Protein AF-A0A9J5W5S4-F1 (afdb_monomer)

Nearest PDB structures (foldseek):
  8xls-assembly1_A  TM=7.545E-01  e=4.369E-23  Thalassiosira pseudonana CCMP1335
  6l4u-assembly1_A  TM=7.446E-01  e=2.909E-23  Chaetoceros neogracilis
  6sl5-assembly1_A  TM=7.201E-01  e=1.165E-23  Dunaliella salina
  7s3d-assembly1_A  TM=7.437E-01  e=1.534E-21  Synechococcus sp. PCC 7335
  8wmw-assembly1_B  TM=6.614E-01  e=1.042E-12  Rhodomonas salina

InterPro domains:
  IPR001280 Photosystem I PsaA/PsaB [PF00223] (44-117)
  IPR001280 Photosystem I PsaA/PsaB [PF00223] (119-312)
  IPR036408 Photosystem I PsaA/PsaB superfamily [G3DSA:1.20.1130.10] (54-118)
  IPR036408 Photosystem I PsaA/PsaB superfamily [G3DSA:1.20.1130.10] (119-237)
  IPR036408 Photosystem I PsaA/PsaB superfamily [G3DSA:1.20.1130.10] (238-313)
  IPR036408 Photosystem I PsaA/PsaB superfamily [SSF81558] (7-312)

Sequence (313 aa):
MALICHYLWRASGITTELQLYCTAIGALVFAAGAKIGLASRYRIYVDSPFGRATRTWVSLLGGASNLLGQLYPSFAKGATLFFTLNWSKYADFLTFRGGLDLVTGSLWLTDMAHHHLPTRGHKGLYEILTTSWHAQLYLNLAMLGYLTIVVAHHMYYMPPYPYRATDYGTQLSLFKHHMWIGGFLIVGVATHAAIFMVRDYDPTTQYNDLLDRVLRHRDAIISHLNWAYIFLGFHCFDTAIQLQPIFAQWIQNTHALSPGATAPSVTTNTSLTCGGGGDLVAVGGKVALLPIPLGTDDFLVYHIHAFTIHVTY

Foldseek 3Di:
DVVLCVLVCVVVVNDDVVVVVVVVVVVVVVVCPVVVDPPPCCCVPPNPPVADPLLPPCVVVVPPQVVVCVQQVLSVVPCPCVVVVVCVSRCSQQDDPDAADPPPNHRDNSVVVNVVPDDQQCQCVSVLCRVDPLSVLLVVLLVQLVVLQVVLVCCLQPVPTPPVLQVPVSNVVSSVVSNVSSVVSNLSNVVSVVVCVVPVDDCVRCDPYNVVVCVVCVVVVVVVLVVVLVVLVVVLPDDDDWDFPVVLLVQLVCQQPCDCPVPVPDDGGPGQQSDDPRDFDDDPNGTSDHHDDTTRVNVSVVSVVVSVVSVSD

Radius of gyration: 26.64 Å; Cα contacts (8 Å, |Δi|>4): 264; chains: 1; bounding box: 69×57×51 Å

Mean predicted aligned error: 13.59 Å

Secondary structure (DSSP, 8-state):
-HHHHHHHHHHTT--SHHHHHHHHHHHHHHHHHHHHTSSHHHHHHT---TTTTTS-HHHHHGGGHHHHHHH-TTGGGTTHHHHTT-GGGGTTTS----SB-TTTSSBPHHHHHHHTS--GGGTTHHHHHHH-HHHHHHHHHHHHHHHHHHHHHHHHHS--STT-TT-HHHHHHHHHHHHHHHHHHHHHHHHHHHHHHHHT--TTTS-SSHHHHHHHTHHHHHHHHHHHHHHHHHHHS--SS----HHHHHHHHHHHS-BTTTBTT-SS-S-GGG-SSPPPEEETTEEEE------HHHHHHHHHHHHHHHHH-

Structure (mmCIF, N/CA/C/O backbone):
data_AF-A0A9J5W5S4-F1
#
_entry.id   AF-A0A9J5W5S4-F1
#
loop_
_atom_site.group_PDB
_atom_site.id
_atom_site.type_symbol
_atom_site.label_atom_id
_atom_site.label_alt_id
_atom_site.label_comp_id
_atom_site.label_asym_id
_atom_site.label_entity_id
_atom_site.label_seq_id
_atom_site.pdbx_PDB_ins_code
_atom_site.Cartn_x
_atom_site.Cartn_y
_atom_site.Cartn_z
_atom_site.occupancy
_atom_site.B_iso_or_equiv
_atom_site.auth_seq_id
_atom_site.auth_comp_id
_atom_site.auth_asym_id
_atom_site.auth_atom_id
_atom_site.pdbx_PDB_model_num
ATOM 1 N N . MET A 1 1 ? -14.979 16.352 7.080 1.00 50.31 1 MET A N 1
ATOM 2 C CA . MET A 1 1 ? -13.584 16.707 7.429 1.00 50.31 1 MET A CA 1
ATOM 3 C C . MET A 1 1 ? -13.408 16.977 8.928 1.00 50.31 1 MET A C 1
ATOM 5 O O . MET A 1 1 ? -12.589 16.308 9.536 1.00 50.31 1 MET A O 1
ATOM 9 N N . ALA A 1 2 ? -14.191 17.876 9.549 1.00 54.31 2 ALA A N 1
ATOM 10 C CA . ALA A 1 2 ? -14.023 18.266 10.963 1.00 54.31 2 ALA A CA 1
ATOM 11 C C . ALA A 1 2 ? -14.117 17.109 11.990 1.00 54.31 2 ALA A C 1
ATOM 13 O O . ALA A 1 2 ? -13.332 17.063 12.931 1.00 54.31 2 ALA A O 1
ATOM 14 N N . LEU A 1 3 ? -15.012 16.135 11.776 1.00 60.25 3 LEU A N 1
ATOM 15 C CA . LEU A 1 3 ? -15.164 14.959 12.652 1.00 60.25 3 LEU A CA 1
ATOM 16 C C . LEU A 1 3 ? -13.942 14.020 12.651 1.00 60.25 3 LEU A C 1
ATOM 18 O O . LEU A 1 3 ? -13.590 13.470 13.688 1.00 60.25 3 LEU A O 1
ATOM 22 N N . ILE A 1 4 ? -13.240 13.890 11.519 1.00 66.88 4 ILE A N 1
ATOM 23 C CA . ILE A 1 4 ? -12.074 12.997 11.390 1.00 66.88 4 ILE A CA 1
ATOM 24 C C . ILE A 1 4 ? -10.904 13.515 12.240 1.00 66.88 4 ILE A C 1
ATOM 26 O O . ILE A 1 4 ? -10.242 12.745 12.939 1.00 66.88 4 ILE A O 1
ATOM 30 N N . CYS A 1 5 ? -10.675 14.831 12.209 1.00 79.69 5 CYS A N 1
ATOM 31 C CA . CYS A 1 5 ? -9.598 15.476 12.957 1.00 79.69 5 CYS A CA 1
ATOM 32 C C . CYS A 1 5 ? -9.876 15.539 14.465 1.00 79.69 5 CYS A C 1
ATOM 34 O O . CYS A 1 5 ? -8.933 15.558 15.252 1.00 79.69 5 CYS A O 1
ATOM 36 N N . HIS A 1 6 ? -11.145 15.504 14.881 1.00 85.12 6 HIS A N 1
ATOM 37 C CA . HIS A 1 6 ? -11.522 15.569 16.293 1.00 85.12 6 HIS A CA 1
ATOM 38 C C . HIS A 1 6 ? -10.876 14.451 17.132 1.00 85.12 6 HIS A C 1
ATOM 40 O O . HIS A 1 6 ? -10.298 14.720 18.185 1.00 85.12 6 HIS A O 1
ATOM 46 N N . TYR A 1 7 ? -10.900 13.204 16.647 1.00 86.31 7 TYR A N 1
ATOM 47 C CA . TYR A 1 7 ? -10.292 12.068 17.356 1.00 86.31 7 TYR A CA 1
ATOM 48 C C . TYR A 1 7 ? -8.767 12.168 17.458 1.00 86.31 7 TYR A C 1
ATOM 50 O O . TYR A 1 7 ? -8.187 11.754 18.461 1.00 86.31 7 TYR A O 1
ATOM 58 N N . LEU A 1 8 ? -8.126 12.729 16.429 1.00 88.06 8 LEU A N 1
ATOM 59 C CA . LEU A 1 8 ? -6.689 12.984 16.420 1.00 88.06 8 LEU A CA 1
ATOM 60 C C . LEU A 1 8 ? -6.326 14.032 17.477 1.00 88.06 8 LEU A C 1
ATOM 62 O O . LEU A 1 8 ? -5.478 13.772 18.321 1.00 88.06 8 LEU A O 1
ATOM 66 N N . TRP A 1 9 ? -7.013 15.175 17.484 1.00 89.44 9 TRP A N 1
ATOM 67 C CA . TRP A 1 9 ? -6.762 16.249 18.448 1.00 89.44 9 TRP A CA 1
ATOM 68 C C . TRP A 1 9 ? -6.985 15.804 19.889 1.00 89.44 9 TRP A C 1
ATOM 70 O O . TRP A 1 9 ? -6.176 16.114 20.763 1.00 89.44 9 TRP A O 1
ATOM 80 N N . ARG A 1 10 ? -8.032 15.007 20.127 1.00 88.00 10 ARG A N 1
ATOM 81 C CA . ARG A 1 10 ? -8.288 14.425 21.444 1.00 88.00 10 ARG A CA 1
ATOM 82 C C . ARG A 1 10 ? -7.158 13.497 21.892 1.00 88.00 10 ARG A C 1
ATOM 84 O O . ARG A 1 10 ? -6.748 13.571 23.045 1.00 88.00 10 ARG A O 1
ATOM 91 N N . ALA A 1 11 ? -6.640 12.650 21.000 1.00 88.31 11 ALA A N 1
ATOM 92 C CA . ALA A 1 11 ? -5.489 11.797 21.304 1.00 88.31 11 ALA A CA 1
ATOM 93 C C . ALA A 1 11 ? -4.205 12.607 21.554 1.00 88.31 11 ALA A C 1
ATOM 95 O O . ALA A 1 11 ? -3.368 12.199 22.350 1.00 88.31 11 ALA A O 1
ATOM 96 N N . SER A 1 12 ? -4.075 13.776 20.922 1.00 89.56 12 SER A N 1
ATOM 97 C CA . SER A 1 12 ? -2.988 14.732 21.162 1.00 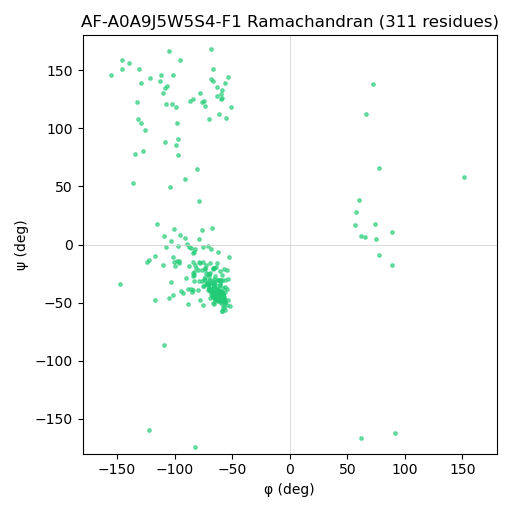89.56 12 SER A CA 1
ATOM 98 C C . SER A 1 12 ? -3.173 15.590 22.424 1.00 89.56 12 SER A C 1
ATOM 100 O O . SER A 1 12 ? -2.368 16.485 22.661 1.00 89.56 12 SER A O 1
ATOM 102 N N . GLY A 1 13 ? -4.216 15.352 23.230 1.00 90.50 13 GLY A N 1
ATOM 103 C CA . GLY A 1 13 ? -4.453 16.077 24.483 1.00 90.50 13 GLY A CA 1
ATOM 104 C C . GLY A 1 13 ? -4.958 17.512 24.307 1.00 90.50 13 GLY A C 1
ATOM 105 O O . GLY A 1 13 ? -4.881 18.301 25.246 1.00 90.50 13 GLY A O 1
ATOM 106 N N . ILE A 1 14 ? -5.472 17.866 23.125 1.00 90.62 14 ILE A N 1
ATOM 107 C CA . ILE A 1 14 ? -6.040 19.192 22.871 1.00 90.62 14 ILE A CA 1
ATOM 108 C C . ILE A 1 14 ? -7.423 19.277 23.521 1.00 90.62 14 ILE A C 1
ATOM 110 O O . ILE A 1 14 ? -8.316 18.484 23.216 1.00 90.62 14 ILE A O 1
ATOM 114 N N . THR A 1 15 ? -7.598 20.251 24.410 1.00 91.81 15 THR A N 1
ATOM 115 C CA . THR A 1 15 ? -8.808 20.429 25.229 1.00 91.81 15 THR A CA 1
ATOM 116 C C . THR A 1 15 ? -9.477 21.786 25.044 1.00 91.81 15 THR A C 1
ATOM 118 O O . THR A 1 15 ? -10.621 21.948 25.460 1.00 91.81 15 THR A O 1
ATOM 121 N N . THR A 1 16 ? -8.804 22.757 24.417 1.00 92.75 16 THR A N 1
ATOM 122 C CA . THR A 1 16 ? -9.337 24.114 24.223 1.00 92.75 16 THR A CA 1
ATOM 123 C C . THR A 1 16 ? -9.198 24.588 22.779 1.00 92.75 16 THR A C 1
ATOM 125 O O . THR A 1 16 ? -8.267 24.212 22.066 1.00 92.75 16 THR A O 1
ATOM 128 N N . GLU A 1 17 ? -10.104 25.465 22.345 1.00 92.38 17 GLU A N 1
ATOM 129 C CA . GLU A 1 17 ? -10.047 26.076 21.009 1.00 92.38 17 GLU A CA 1
ATOM 130 C C . GLU A 1 17 ? -8.798 26.945 20.818 1.00 92.38 17 GLU A C 1
ATOM 132 O O . GLU A 1 17 ? -8.243 27.004 19.722 1.00 92.38 17 GLU A O 1
ATOM 137 N N . LEU A 1 18 ? -8.297 27.557 21.898 1.00 93.38 18 LEU A N 1
ATOM 138 C CA . LEU A 1 18 ? -7.067 28.346 21.869 1.00 93.38 18 LEU A CA 1
ATOM 139 C C . LEU A 1 18 ? -5.869 27.507 21.405 1.00 93.38 18 LEU A C 1
ATOM 141 O O . LEU A 1 18 ? -5.066 27.974 20.602 1.00 93.38 18 LEU A O 1
ATOM 145 N N . GLN A 1 19 ? -5.761 26.256 21.859 1.00 92.38 19 GLN A N 1
ATOM 146 C CA . GLN A 1 19 ? -4.699 25.349 21.418 1.00 92.38 19 GLN A CA 1
ATOM 147 C C . GLN A 1 19 ? -4.801 25.057 19.916 1.00 92.38 19 GLN A C 1
ATOM 149 O O . GLN A 1 19 ? -3.785 25.116 19.227 1.00 92.38 19 GLN A O 1
ATOM 154 N N . LEU A 1 20 ? -6.013 24.826 19.390 1.00 91.38 20 LEU A N 1
ATOM 155 C CA . LEU A 1 20 ? -6.231 24.642 17.949 1.00 91.38 20 LEU A CA 1
ATOM 156 C C . LEU A 1 20 ? -5.822 25.884 17.155 1.00 91.38 20 LEU A C 1
ATOM 158 O O . LEU A 1 20 ? -5.160 25.762 16.124 1.00 91.38 20 LEU A O 1
ATOM 162 N N . TYR A 1 21 ? -6.171 27.071 17.650 1.00 92.75 21 TYR A N 1
ATOM 163 C CA . TYR A 1 21 ? -5.800 28.334 17.021 1.00 92.75 21 TYR A CA 1
ATOM 164 C C . TYR A 1 21 ? -4.278 28.533 16.996 1.00 92.75 21 TYR A C 1
ATOM 166 O O . TYR A 1 21 ? -3.708 28.840 15.947 1.00 92.75 21 TYR A O 1
ATOM 174 N N . CYS A 1 22 ? -3.595 28.262 18.112 1.00 93.12 22 CYS A N 1
ATOM 175 C CA . CYS A 1 22 ? -2.135 28.305 18.193 1.00 93.12 22 CYS A CA 1
ATOM 176 C C . CYS A 1 22 ? -1.472 27.301 17.239 1.00 93.12 22 CYS A C 1
ATOM 178 O O . CYS A 1 22 ? -0.525 27.660 16.539 1.00 93.12 22 CYS A O 1
ATOM 180 N N . THR A 1 23 ? -1.974 26.062 17.156 1.00 92.56 23 THR A N 1
ATOM 181 C CA . THR A 1 23 ? -1.472 25.061 16.201 1.00 92.56 23 THR A CA 1
ATOM 182 C C . THR A 1 23 ? -1.691 25.506 14.755 1.00 92.56 23 THR A C 1
ATOM 184 O O . THR A 1 23 ? -0.788 25.355 13.934 1.00 92.56 23 THR A O 1
ATOM 187 N N . ALA A 1 24 ? -2.847 26.092 14.437 1.00 93.00 24 ALA A N 1
ATOM 188 C CA . ALA A 1 24 ? -3.153 26.580 13.095 1.00 93.00 24 ALA A CA 1
ATOM 189 C C . ALA A 1 24 ? -2.239 27.743 12.681 1.00 93.00 24 ALA A C 1
ATOM 191 O O . ALA A 1 24 ? -1.692 27.720 11.579 1.00 93.00 24 ALA A O 1
ATOM 192 N N . ILE A 1 25 ? -2.009 28.720 13.565 1.00 93.31 25 ILE A N 1
ATOM 193 C CA . ILE A 1 25 ? -1.057 29.811 13.309 1.00 93.31 25 ILE A CA 1
ATOM 194 C C . ILE A 1 25 ? 0.362 29.263 13.176 1.00 93.31 25 ILE A C 1
ATOM 196 O O . ILE A 1 25 ? 1.062 29.635 12.239 1.00 93.31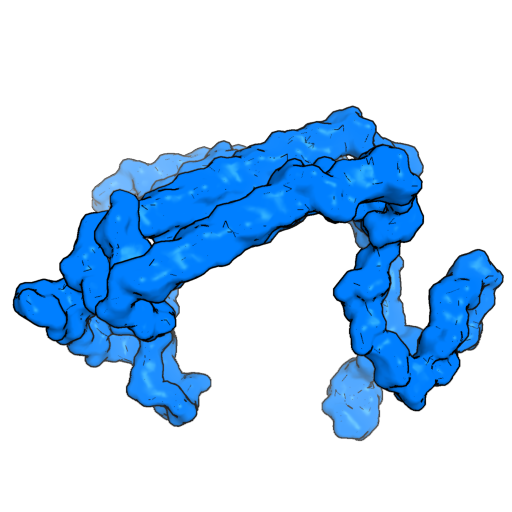 25 ILE A O 1
ATOM 200 N N . GLY A 1 26 ? 0.786 28.354 14.058 1.00 91.25 26 GLY A N 1
ATOM 201 C CA . GLY A 1 26 ? 2.101 27.719 13.967 1.00 91.25 26 GLY A CA 1
ATOM 202 C C . GLY A 1 26 ? 2.303 26.995 12.633 1.00 91.25 26 GLY A C 1
ATOM 203 O O . GLY A 1 26 ? 3.323 27.185 11.973 1.00 91.25 26 GLY A O 1
ATOM 204 N N . ALA A 1 27 ? 1.299 26.236 12.183 1.00 90.12 27 ALA A N 1
ATOM 205 C CA . ALA A 1 27 ? 1.307 25.578 10.879 1.00 90.12 27 ALA A CA 1
ATOM 206 C C . ALA A 1 27 ? 1.324 26.586 9.720 1.00 90.12 27 ALA A C 1
ATOM 208 O O . ALA A 1 27 ? 2.037 26.369 8.741 1.00 90.12 27 ALA A O 1
ATOM 209 N N . LEU A 1 28 ? 0.596 27.703 9.830 1.00 89.94 28 LEU A N 1
ATOM 210 C CA . LEU A 1 28 ? 0.602 28.770 8.830 1.00 89.94 28 LEU A CA 1
ATOM 211 C C . LEU A 1 28 ? 1.964 29.466 8.754 1.00 89.94 28 LEU A C 1
ATOM 213 O O . LEU A 1 28 ? 2.456 29.692 7.655 1.00 89.94 28 LEU A O 1
ATOM 217 N N . VAL A 1 29 ? 2.599 29.760 9.891 1.00 89.31 29 VAL A N 1
ATOM 218 C CA . VAL A 1 29 ? 3.945 30.348 9.955 1.00 89.31 29 VAL A CA 1
ATOM 219 C C . VAL A 1 29 ? 4.982 29.375 9.401 1.00 89.31 29 VAL A C 1
ATOM 221 O O . VAL A 1 29 ? 5.836 29.786 8.622 1.00 89.31 29 VAL A O 1
ATOM 224 N N . PHE A 1 30 ? 4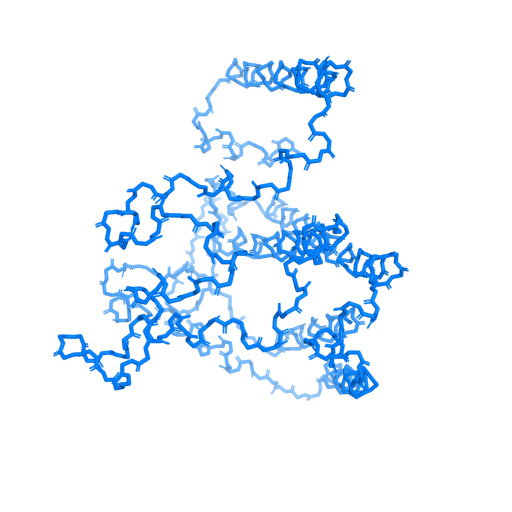.887 28.083 9.723 1.00 87.38 30 PHE A N 1
ATOM 225 C CA . PHE A 1 30 ? 5.761 27.059 9.149 1.00 87.38 30 PHE A CA 1
ATOM 226 C C . PHE A 1 30 ? 5.571 26.937 7.631 1.00 87.38 30 PHE A C 1
ATOM 228 O O . PHE A 1 30 ? 6.543 26.959 6.876 1.00 87.38 30 PHE A O 1
ATOM 235 N N . ALA A 1 31 ? 4.321 26.880 7.163 1.00 84.31 31 ALA A N 1
ATOM 236 C CA . ALA A 1 31 ? 3.995 26.839 5.741 1.00 84.31 31 ALA A CA 1
ATOM 237 C C . ALA A 1 31 ? 4.448 28.114 5.017 1.00 84.31 31 ALA A C 1
ATOM 239 O O . ALA A 1 31 ? 4.968 28.035 3.906 1.00 84.31 31 ALA A O 1
ATOM 240 N N . ALA A 1 32 ? 4.297 29.279 5.647 1.00 79.88 32 ALA A N 1
ATOM 241 C CA . ALA A 1 32 ? 4.805 30.548 5.154 1.00 79.88 32 ALA A CA 1
ATOM 242 C C . ALA A 1 32 ? 6.336 30.540 5.116 1.00 79.88 32 ALA A C 1
ATOM 244 O O . ALA A 1 32 ? 6.892 30.900 4.095 1.00 79.88 32 ALA A O 1
ATOM 245 N N . GLY A 1 33 ? 7.040 30.038 6.131 1.00 74.69 33 GLY A N 1
ATOM 246 C CA . GLY A 1 33 ? 8.498 29.870 6.094 1.00 74.69 33 GLY A CA 1
ATOM 247 C C . GLY A 1 33 ? 8.962 28.937 4.967 1.00 74.69 33 GLY A C 1
ATOM 248 O O . GLY A 1 33 ? 9.928 29.238 4.260 1.00 74.69 33 GLY A O 1
ATOM 249 N N . ALA A 1 34 ? 8.226 27.847 4.733 1.00 72.94 34 ALA A N 1
ATOM 250 C CA . ALA A 1 34 ? 8.483 26.913 3.640 1.00 72.94 34 ALA A CA 1
ATOM 251 C C . ALA A 1 34 ? 8.183 27.516 2.247 1.00 72.94 34 ALA A C 1
ATOM 253 O O . ALA A 1 34 ? 8.946 27.282 1.306 1.00 72.94 34 ALA A O 1
ATOM 254 N N . LYS A 1 35 ? 7.111 28.317 2.102 1.00 56.19 35 LYS A N 1
ATOM 255 C CA . LYS A 1 35 ? 6.688 28.954 0.834 1.00 56.19 35 LYS A CA 1
ATOM 256 C C . LYS A 1 35 ? 7.389 30.282 0.517 1.00 56.19 35 LYS A C 1
ATOM 258 O O . LYS A 1 35 ? 7.726 30.513 -0.638 1.00 56.19 35 LYS A O 1
ATOM 263 N N . ILE A 1 36 ? 7.592 31.154 1.506 1.00 51.31 36 ILE A N 1
ATOM 264 C CA . ILE A 1 36 ? 8.177 32.506 1.376 1.00 51.31 36 ILE A CA 1
ATOM 265 C C . ILE A 1 36 ? 9.698 32.442 1.171 1.00 51.31 36 ILE A C 1
ATOM 267 O O . ILE A 1 36 ? 10.292 33.382 0.652 1.00 51.31 36 ILE A O 1
ATOM 271 N N . GLY A 1 37 ? 10.335 31.299 1.424 1.00 50.25 37 GLY A N 1
ATOM 272 C CA . GLY A 1 37 ? 11.644 31.033 0.847 1.00 50.25 37 GLY A CA 1
ATOM 273 C C . GLY A 1 37 ? 12.793 31.752 1.541 1.00 50.25 37 GLY A C 1
ATOM 274 O O . GLY A 1 37 ? 13.521 32.515 0.916 1.00 50.25 37 GLY A O 1
ATOM 275 N N . LEU A 1 38 ? 13.047 31.379 2.793 1.00 48.38 38 LEU A N 1
ATOM 276 C CA . LEU A 1 38 ? 14.416 31.437 3.312 1.00 48.38 38 LEU A CA 1
ATOM 277 C C . LEU A 1 38 ? 15.224 30.189 2.910 1.00 48.38 38 LEU A C 1
ATOM 279 O O . LEU A 1 38 ? 16.439 30.255 2.821 1.00 48.38 38 LEU A O 1
ATOM 283 N N . ALA A 1 39 ? 14.564 29.059 2.616 1.00 50.06 39 ALA A N 1
ATOM 284 C CA . ALA A 1 39 ? 15.235 27.814 2.224 1.00 50.06 39 ALA A CA 1
ATOM 285 C C . ALA A 1 39 ? 15.133 27.515 0.718 1.00 50.06 39 ALA A C 1
ATOM 287 O O . ALA A 1 39 ? 16.134 27.184 0.095 1.00 50.06 39 ALA A O 1
ATOM 288 N N . SER A 1 40 ? 13.950 27.643 0.109 1.00 51.19 40 SER A N 1
ATOM 289 C CA . SER A 1 40 ? 13.722 27.337 -1.315 1.00 51.19 40 SER A CA 1
ATOM 290 C C . SER A 1 40 ? 14.229 28.446 -2.244 1.00 51.19 40 SER A C 1
ATOM 292 O O . SER A 1 40 ? 14.973 28.173 -3.178 1.00 51.19 40 SER A O 1
ATOM 294 N N . ARG A 1 41 ? 13.896 29.711 -1.960 1.00 48.97 41 ARG A N 1
ATOM 295 C CA . ARG A 1 41 ? 14.344 30.874 -2.750 1.00 48.97 41 ARG A CA 1
ATOM 296 C C . ARG A 1 41 ? 15.845 31.140 -2.579 1.00 48.97 41 ARG A C 1
ATOM 298 O O . ARG A 1 41 ? 16.515 31.399 -3.568 1.00 48.97 41 ARG A O 1
ATOM 305 N N . TYR A 1 42 ? 16.393 30.967 -1.373 1.00 49.81 42 TYR A N 1
ATOM 306 C CA . TYR A 1 42 ? 17.843 31.006 -1.123 1.00 49.81 42 TYR A CA 1
ATOM 307 C C . TYR A 1 42 ? 18.594 29.878 -1.856 1.00 49.81 42 TYR A C 1
ATOM 309 O O . TYR A 1 42 ? 19.589 30.150 -2.519 1.00 49.81 42 TYR A O 1
ATOM 317 N N . ARG A 1 43 ? 18.080 28.633 -1.843 1.00 53.03 43 ARG A N 1
ATOM 318 C CA . ARG A 1 43 ? 18.676 27.503 -2.593 1.00 53.03 43 ARG A CA 1
ATOM 319 C C . ARG A 1 43 ? 18.606 27.630 -4.119 1.00 53.03 43 ARG A C 1
ATOM 321 O O . ARG A 1 43 ? 19.313 26.920 -4.826 1.00 53.03 43 ARG A O 1
ATOM 328 N N . ILE A 1 44 ? 17.695 28.449 -4.638 1.00 58.56 44 ILE A N 1
ATOM 329 C CA . ILE A 1 44 ? 17.539 28.650 -6.084 1.00 58.56 44 ILE A CA 1
ATOM 330 C C . ILE A 1 44 ? 18.338 29.873 -6.550 1.00 58.56 44 ILE A C 1
ATOM 332 O O . ILE A 1 44 ? 18.952 29.815 -7.609 1.00 58.56 44 ILE A O 1
ATOM 336 N N . TYR A 1 45 ? 18.354 30.960 -5.769 1.00 53.62 45 TYR A N 1
ATOM 337 C CA . TYR A 1 45 ? 18.898 32.254 -6.201 1.00 53.62 45 TYR A CA 1
ATOM 338 C C . TYR A 1 45 ? 20.211 32.676 -5.524 1.00 53.62 45 TYR A C 1
ATOM 340 O O . TYR A 1 45 ? 20.864 33.575 -6.045 1.00 53.62 45 TYR A O 1
ATOM 348 N N . VAL A 1 46 ? 20.601 32.082 -4.389 1.00 56.56 46 VAL A N 1
ATOM 349 C CA . VAL A 1 46 ? 21.786 32.510 -3.612 1.00 56.56 46 VAL A CA 1
ATOM 350 C C . VAL A 1 46 ? 22.857 31.423 -3.551 1.00 56.56 46 VAL A C 1
ATOM 352 O O . VAL A 1 46 ? 24.005 31.698 -3.874 1.00 56.56 46 VAL A O 1
ATOM 355 N N . ASP A 1 47 ? 22.481 30.184 -3.230 1.00 50.44 47 ASP A N 1
ATOM 356 C CA . ASP A 1 47 ? 23.374 29.021 -3.244 1.00 50.44 47 ASP A CA 1
ATOM 357 C C . ASP A 1 47 ? 22.686 27.887 -3.996 1.00 50.44 47 ASP A C 1
ATOM 359 O O . ASP A 1 47 ? 21.745 27.295 -3.475 1.00 50.44 47 ASP A O 1
ATOM 363 N N . SER A 1 48 ? 23.142 27.558 -5.207 1.00 48.12 48 SER A N 1
ATOM 364 C CA . SER A 1 48 ? 22.642 26.394 -5.947 1.00 48.12 48 SER A CA 1
ATOM 365 C C . SER A 1 48 ? 23.585 25.200 -5.749 1.00 48.12 48 SER A C 1
ATOM 367 O O . SER A 1 48 ? 24.517 24.986 -6.526 1.00 48.12 48 SER A O 1
ATOM 369 N N . PRO A 1 49 ? 23.376 24.329 -4.743 1.00 54.59 49 PRO A N 1
ATOM 370 C CA . PRO A 1 49 ? 24.191 23.131 -4.580 1.00 54.59 49 PRO A CA 1
ATOM 371 C C . PRO A 1 49 ? 23.735 22.033 -5.557 1.00 54.59 49 PRO A C 1
ATOM 373 O O . PRO A 1 49 ? 23.724 20.859 -5.186 1.00 54.59 49 PRO A O 1
ATOM 376 N N . PHE A 1 50 ? 23.337 22.395 -6.787 1.00 46.88 50 PHE A N 1
ATOM 377 C CA . PHE A 1 50 ? 22.525 21.604 -7.732 1.00 46.88 50 PHE A CA 1
ATOM 378 C C . PHE A 1 50 ? 23.222 20.342 -8.284 1.00 46.88 50 PHE A C 1
ATOM 380 O O . PHE A 1 50 ? 22.761 19.704 -9.221 1.00 46.88 50 PHE A O 1
ATOM 387 N N . GLY A 1 51 ? 24.323 19.917 -7.671 1.00 45.88 51 GLY A N 1
ATOM 388 C CA . GLY A 1 51 ? 24.923 18.623 -7.957 1.00 45.88 51 GLY A CA 1
ATOM 389 C C . GLY A 1 51 ? 25.612 17.960 -6.771 1.00 45.88 51 GLY A C 1
ATOM 390 O O . GLY A 1 51 ? 25.600 16.741 -6.682 1.00 45.88 51 GLY A O 1
ATOM 391 N N . ARG A 1 52 ? 26.234 18.697 -5.845 1.00 44.38 52 ARG A N 1
ATOM 392 C CA . ARG A 1 52 ? 27.123 18.064 -4.850 1.00 44.38 52 ARG A CA 1
ATOM 393 C C . ARG A 1 52 ? 26.409 17.591 -3.582 1.00 44.38 52 ARG A C 1
ATOM 395 O O . ARG A 1 52 ? 26.735 16.517 -3.099 1.00 44.38 52 ARG A O 1
ATOM 402 N N . ALA A 1 53 ? 25.423 18.341 -3.084 1.00 47.25 53 ALA A N 1
ATOM 403 C CA . ALA A 1 53 ? 24.763 18.039 -1.807 1.00 47.25 53 ALA A CA 1
ATOM 404 C C . ALA A 1 53 ? 23.622 17.009 -1.916 1.00 47.25 53 ALA A C 1
ATOM 406 O O . ALA A 1 53 ? 23.306 16.339 -0.940 1.00 47.25 53 ALA A O 1
ATOM 407 N N . THR A 1 54 ? 22.997 16.868 -3.089 1.00 47.28 54 THR A N 1
ATOM 408 C CA . THR A 1 54 ? 21.928 15.880 -3.338 1.00 47.28 54 THR A CA 1
ATOM 409 C C . THR A 1 54 ? 22.459 14.517 -3.786 1.00 47.28 54 THR A C 1
ATOM 411 O O . THR A 1 54 ? 21.743 13.529 -3.680 1.00 47.28 54 THR A O 1
ATOM 414 N N . ARG A 1 55 ? 23.714 14.438 -4.260 1.00 45.00 55 ARG A N 1
ATOM 415 C CA . ARG A 1 55 ? 24.355 13.180 -4.689 1.00 45.00 55 ARG A CA 1
ATOM 416 C C . ARG A 1 55 ? 24.977 12.375 -3.545 1.00 45.00 55 ARG A C 1
ATOM 418 O O . ARG A 1 55 ? 25.276 11.199 -3.728 1.00 45.00 55 ARG A O 1
ATOM 425 N N . THR A 1 56 ? 25.169 12.960 -2.366 1.00 47.22 56 THR A N 1
ATOM 426 C CA . THR A 1 56 ? 25.756 12.264 -1.213 1.00 47.22 56 THR A CA 1
ATOM 427 C C . THR A 1 56 ? 24.672 11.735 -0.273 1.00 47.22 56 THR A C 1
ATOM 429 O O . THR A 1 56 ? 24.462 12.274 0.809 1.00 47.22 56 THR A O 1
ATOM 432 N N . TRP A 1 57 ? 24.014 10.627 -0.633 1.00 46.53 57 TRP A N 1
ATOM 433 C CA . TRP A 1 57 ? 23.145 9.877 0.300 1.00 46.53 57 TRP A CA 1
ATOM 434 C C . TRP A 1 57 ? 23.880 9.493 1.599 1.00 46.53 57 TRP A C 1
ATOM 436 O O . TRP A 1 57 ? 23.296 9.469 2.682 1.00 46.53 57 TRP A O 1
ATOM 446 N N . VAL A 1 58 ? 25.198 9.295 1.501 1.00 44.53 58 VAL A N 1
ATOM 447 C CA . VAL A 1 58 ? 26.102 8.981 2.616 1.00 44.53 58 VAL A CA 1
ATOM 448 C C . VAL A 1 58 ? 26.098 10.058 3.709 1.00 44.53 58 VAL A C 1
ATOM 450 O O . VAL A 1 58 ? 26.251 9.707 4.870 1.00 44.53 58 VAL A O 1
ATOM 453 N N . SER A 1 59 ? 25.868 11.343 3.408 1.00 49.91 59 SER A N 1
ATOM 454 C CA . SER A 1 59 ? 25.798 12.379 4.457 1.00 49.91 59 SER A CA 1
ATOM 455 C C . SER A 1 59 ? 24.451 12.417 5.185 1.00 49.91 59 SER A C 1
ATOM 457 O O . SER A 1 59 ? 24.393 12.890 6.313 1.00 49.91 59 SER A O 1
ATOM 459 N N . LEU A 1 60 ? 23.376 11.906 4.572 1.00 48.94 60 LEU A N 1
ATOM 460 C CA . LEU A 1 60 ? 22.047 11.815 5.195 1.00 48.94 60 LEU A CA 1
ATOM 461 C C . LEU A 1 60 ? 21.895 10.560 6.070 1.00 48.94 60 LEU A C 1
ATOM 463 O O . LEU A 1 60 ? 21.151 10.582 7.043 1.00 48.94 60 LEU A O 1
ATOM 467 N N . LEU A 1 61 ? 22.634 9.492 5.757 1.00 48.88 61 LEU A N 1
ATOM 468 C CA . LEU A 1 61 ? 22.698 8.252 6.548 1.00 48.88 61 LEU A CA 1
ATOM 469 C C . LEU A 1 61 ? 23.908 8.206 7.507 1.00 48.88 61 LEU A C 1
ATOM 471 O O . LEU A 1 61 ? 23.968 7.374 8.408 1.00 48.88 61 LEU A O 1
ATOM 475 N N . GLY A 1 62 ? 24.889 9.094 7.316 1.00 44.59 62 GLY A N 1
ATOM 476 C CA . GLY A 1 62 ? 26.252 9.012 7.857 1.00 44.59 62 GLY A CA 1
ATOM 477 C C . GLY A 1 62 ? 26.450 9.342 9.334 1.00 44.59 62 GLY A C 1
ATOM 478 O O . GLY A 1 62 ? 27.594 9.468 9.763 1.00 44.59 62 GLY A O 1
ATOM 479 N N . GLY A 1 63 ? 25.388 9.436 10.135 1.00 49.25 63 GLY A N 1
ATOM 480 C CA . GLY A 1 63 ? 25.504 9.608 11.590 1.00 49.25 63 GLY A CA 1
ATOM 481 C C . GLY A 1 63 ? 26.200 8.442 12.321 1.00 49.25 63 GLY A C 1
ATOM 482 O O . GLY A 1 63 ? 26.466 8.554 13.512 1.00 49.25 63 GLY A O 1
ATOM 483 N N . ALA A 1 64 ? 26.514 7.337 11.628 1.00 46.56 64 ALA A N 1
ATOM 484 C CA . ALA A 1 64 ? 27.037 6.091 12.202 1.00 46.56 64 ALA A CA 1
ATOM 485 C C . ALA A 1 64 ? 28.534 5.792 11.921 1.00 46.56 64 ALA A C 1
ATOM 487 O O . ALA A 1 64 ? 29.057 4.784 12.395 1.00 46.56 64 ALA A O 1
ATOM 488 N N . SER A 1 65 ? 29.251 6.626 11.155 1.00 50.50 65 SER A N 1
ATOM 489 C CA . SER A 1 65 ? 30.601 6.297 10.645 1.00 50.50 65 SER A CA 1
ATOM 490 C C . SER A 1 65 ? 31.719 6.282 11.701 1.00 50.50 65 SER A C 1
ATOM 492 O O . SER A 1 65 ? 32.702 5.559 11.536 1.00 50.50 65 SER A O 1
ATOM 494 N N . ASN A 1 66 ? 31.566 7.019 12.806 1.00 54.28 66 ASN A N 1
ATOM 495 C CA . ASN A 1 66 ? 32.590 7.106 13.857 1.00 54.28 66 ASN A CA 1
ATOM 496 C C . ASN A 1 66 ? 32.764 5.810 14.667 1.00 54.28 66 ASN A C 1
ATOM 498 O O . ASN A 1 66 ? 33.848 5.569 15.193 1.00 54.28 66 ASN A O 1
ATOM 502 N N . LEU A 1 67 ? 31.731 4.964 14.753 1.00 53.19 67 LEU A N 1
ATOM 503 C CA . LEU A 1 67 ? 31.798 3.703 15.502 1.00 53.19 67 LEU A CA 1
ATOM 504 C C . LEU A 1 67 ? 32.522 2.600 14.704 1.00 53.19 67 LEU A C 1
ATOM 506 O O . LEU A 1 67 ? 33.320 1.844 15.251 1.00 53.19 67 LEU A O 1
ATOM 510 N N . LEU A 1 68 ? 32.288 2.541 13.389 1.00 54.62 68 LEU A N 1
ATOM 511 C CA . LEU A 1 68 ? 32.869 1.535 12.488 1.00 54.62 68 LEU A CA 1
ATOM 512 C C . LEU A 1 68 ? 34.386 1.690 12.315 1.00 54.62 68 LEU A C 1
ATOM 514 O O . LEU A 1 68 ? 35.085 0.687 12.203 1.00 54.62 68 LEU A O 1
ATOM 518 N N . GLY A 1 69 ? 34.903 2.923 12.354 1.00 58.22 69 GLY A N 1
ATOM 519 C CA . GLY A 1 69 ? 36.344 3.192 12.270 1.00 58.22 69 GLY A CA 1
ATOM 520 C C . GLY A 1 69 ? 37.155 2.690 13.471 1.00 58.22 69 GLY A C 1
ATOM 521 O O . GLY A 1 69 ? 38.360 2.494 13.339 1.00 58.22 69 GLY A O 1
ATOM 522 N N . GLN A 1 70 ? 36.509 2.452 14.620 1.00 60.97 70 GLN A N 1
ATOM 523 C CA . GLN A 1 70 ? 37.152 1.860 15.800 1.00 60.97 70 GLN A CA 1
ATOM 524 C C . GLN A 1 70 ? 37.214 0.327 15.721 1.00 60.97 70 GLN A C 1
ATOM 526 O O . GLN A 1 70 ? 38.159 -0.266 16.234 1.00 60.97 70 GLN A O 1
ATOM 531 N N . LEU A 1 71 ? 36.235 -0.309 15.064 1.00 61.22 71 LEU A N 1
ATOM 532 C CA . LEU A 1 71 ? 36.186 -1.766 14.875 1.00 61.22 71 LEU A CA 1
ATOM 533 C C . LEU A 1 71 ? 37.016 -2.238 13.671 1.00 61.22 71 LEU A C 1
ATOM 535 O O . LEU A 1 71 ? 37.673 -3.272 13.750 1.00 61.22 71 LEU A O 1
ATOM 539 N N . TYR A 1 72 ? 36.993 -1.484 12.569 1.00 70.44 72 TYR A N 1
ATOM 540 C CA . TYR A 1 72 ? 37.680 -1.814 11.319 1.00 70.44 72 TYR A CA 1
ATOM 541 C C . TYR A 1 72 ? 38.578 -0.642 10.897 1.00 70.44 72 TYR A C 1
ATOM 543 O O . TYR A 1 72 ? 38.096 0.337 10.317 1.00 70.44 72 TYR A O 1
ATOM 551 N N . PRO A 1 73 ? 39.893 -0.700 11.179 1.00 71.50 73 PRO A N 1
ATOM 552 C CA . PRO A 1 73 ? 40.817 0.406 10.925 1.00 71.50 73 PRO A CA 1
ATOM 553 C C . PRO A 1 73 ? 40.912 0.827 9.452 1.00 71.50 73 PRO A C 1
ATOM 555 O O . PRO A 1 73 ? 41.305 1.958 9.150 1.00 71.50 73 PRO A O 1
ATOM 558 N N . SER A 1 74 ? 40.575 -0.052 8.503 1.00 67.31 74 SER A N 1
ATOM 559 C CA . SER A 1 74 ? 40.523 0.316 7.086 1.00 67.31 74 SER A CA 1
ATOM 560 C C . SER A 1 74 ? 39.310 1.185 6.731 1.00 67.31 74 SER A C 1
ATOM 562 O O . SER A 1 74 ? 39.372 1.926 5.750 1.00 67.31 74 SER A O 1
ATOM 564 N N . PHE A 1 75 ? 38.251 1.181 7.548 1.00 66.44 75 PHE A N 1
ATOM 565 C CA . PHE A 1 75 ? 37.045 1.987 7.336 1.00 66.44 75 PHE A CA 1
ATOM 566 C C . PHE A 1 75 ? 37.337 3.490 7.480 1.00 66.44 75 PHE A C 1
ATOM 568 O O . PHE A 1 75 ? 36.789 4.310 6.743 1.00 66.44 75 PHE A O 1
ATOM 575 N N . ALA A 1 76 ? 38.297 3.854 8.341 1.00 65.19 76 ALA A N 1
ATOM 576 C CA . ALA A 1 76 ? 38.798 5.224 8.497 1.00 65.19 76 ALA A CA 1
ATOM 577 C C . ALA A 1 76 ? 39.505 5.769 7.238 1.00 65.19 76 ALA A C 1
ATOM 579 O O . ALA A 1 76 ? 39.636 6.979 7.072 1.00 65.19 76 ALA A O 1
ATOM 580 N N . LYS A 1 77 ? 39.940 4.890 6.324 1.00 64.81 77 LYS A N 1
ATOM 581 C CA . LYS A 1 77 ? 40.574 5.275 5.049 1.00 64.81 77 LYS A CA 1
ATOM 582 C C . LYS A 1 77 ? 39.546 5.634 3.965 1.00 64.81 77 LYS A C 1
ATOM 584 O O . LYS A 1 77 ? 39.925 6.069 2.871 1.00 64.81 77 LYS A O 1
ATOM 589 N N . GLY A 1 78 ? 38.255 5.474 4.277 1.00 62.47 78 GLY A N 1
ATOM 590 C CA . GLY A 1 78 ? 37.128 5.815 3.418 1.00 62.47 78 GLY A CA 1
ATOM 591 C C . GLY A 1 78 ? 37.097 5.019 2.112 1.00 62.47 78 GLY A C 1
ATOM 592 O O . GLY A 1 78 ? 37.821 4.041 1.928 1.00 62.47 78 GLY A O 1
ATOM 593 N N . ALA A 1 79 ? 36.270 5.465 1.167 1.00 62.91 79 ALA A N 1
ATOM 594 C CA . ALA A 1 79 ? 36.147 4.862 -0.165 1.00 62.91 79 ALA A CA 1
ATOM 595 C C . ALA A 1 79 ? 37.328 5.188 -1.108 1.00 62.91 79 ALA A C 1
ATOM 597 O O . ALA A 1 79 ? 37.382 4.716 -2.238 1.00 62.91 79 ALA A O 1
ATOM 598 N N . THR A 1 80 ? 38.299 5.991 -0.676 1.00 61.00 80 THR A N 1
ATOM 599 C CA . THR A 1 80 ? 39.427 6.455 -1.502 1.00 61.00 80 THR A CA 1
ATOM 600 C C . THR A 1 80 ? 40.293 5.307 -2.041 1.00 61.00 80 THR A C 1
ATOM 602 O O . THR A 1 80 ? 40.784 5.360 -3.168 1.00 61.00 80 THR A O 1
ATOM 605 N N . LEU A 1 81 ? 40.451 4.231 -1.262 1.00 57.25 81 LEU A N 1
ATOM 606 C CA . LEU A 1 81 ? 41.227 3.048 -1.660 1.00 57.25 81 LEU A CA 1
ATOM 607 C C . LEU A 1 81 ? 40.479 2.148 -2.652 1.00 57.25 81 LEU A C 1
ATOM 609 O O . LEU A 1 81 ? 41.108 1.410 -3.410 1.00 57.25 81 LEU A O 1
ATOM 613 N N . PHE A 1 82 ? 39.149 2.251 -2.696 1.00 59.84 82 PHE A N 1
ATOM 614 C CA . PHE A 1 82 ? 38.316 1.561 -3.676 1.00 59.84 82 PHE A CA 1
ATOM 615 C C . PHE A 1 82 ? 38.584 2.090 -5.094 1.00 59.84 82 PHE A C 1
ATOM 617 O O . PHE A 1 82 ? 38.809 1.298 -6.008 1.00 59.84 82 PHE A O 1
ATOM 624 N N . PHE A 1 83 ? 38.668 3.416 -5.258 1.00 50.31 83 PHE A N 1
ATOM 625 C CA . PHE A 1 83 ? 38.897 4.077 -6.554 1.00 50.31 83 PHE A CA 1
ATOM 626 C C . PHE A 1 83 ? 40.356 4.061 -7.034 1.00 50.31 83 PHE A C 1
ATOM 628 O O . PHE A 1 83 ? 40.613 4.307 -8.207 1.00 50.31 83 PHE A O 1
ATOM 635 N N . THR A 1 84 ? 41.313 3.745 -6.158 1.00 58.94 84 THR A N 1
ATOM 636 C CA . THR A 1 84 ? 42.736 3.573 -6.517 1.00 58.94 84 THR A CA 1
ATOM 637 C C . THR A 1 84 ? 43.117 2.111 -6.773 1.00 58.94 84 THR A C 1
ATOM 639 O O . THR A 1 84 ? 44.296 1.805 -6.930 1.00 58.94 84 THR A O 1
ATOM 642 N N . LEU A 1 85 ? 42.129 1.202 -6.809 1.00 54.62 85 LEU A N 1
ATOM 643 C CA . LEU A 1 85 ? 42.293 -0.246 -7.010 1.00 54.62 85 LEU A CA 1
ATOM 644 C C . LEU A 1 85 ? 43.217 -0.936 -5.986 1.00 54.62 85 LEU A C 1
ATOM 646 O O . LEU A 1 85 ? 43.637 -2.074 -6.183 1.00 54.62 85 LEU A O 1
ATOM 650 N N . ASN A 1 86 ? 43.503 -0.295 -4.850 1.00 65.44 86 ASN A N 1
ATOM 651 C CA . ASN A 1 86 ? 44.350 -0.854 -3.797 1.00 65.44 86 ASN A CA 1
ATOM 652 C C . ASN A 1 86 ? 43.516 -1.626 -2.761 1.00 65.44 86 ASN A C 1
ATOM 654 O O . ASN A 1 86 ? 43.524 -1.337 -1.562 1.00 65.44 86 ASN A O 1
ATOM 658 N N . TRP A 1 87 ? 42.761 -2.613 -3.244 1.00 61.59 87 TRP A N 1
ATOM 659 C CA . TRP A 1 87 ? 41.754 -3.342 -2.463 1.00 61.59 87 TRP A CA 1
ATOM 660 C C . TRP A 1 87 ? 42.343 -4.245 -1.375 1.00 61.59 87 TRP A C 1
ATOM 662 O O . TRP A 1 87 ? 41.650 -4.592 -0.423 1.00 61.59 87 TRP A O 1
ATOM 672 N N . SER A 1 88 ? 43.648 -4.535 -1.447 1.00 70.06 88 SER A N 1
ATOM 673 C CA . SER A 1 88 ? 44.399 -5.260 -0.409 1.00 70.06 88 SER A CA 1
ATOM 674 C C . SER A 1 88 ? 44.272 -4.635 0.988 1.00 70.06 88 SER A C 1
ATOM 676 O O . SER A 1 88 ? 44.484 -5.296 2.001 1.00 70.06 88 SER A O 1
ATOM 678 N N . LYS A 1 89 ? 43.918 -3.346 1.056 1.00 68.06 89 LYS A N 1
ATOM 679 C CA . LYS A 1 89 ? 43.801 -2.585 2.299 1.00 68.06 89 LYS A CA 1
ATOM 680 C C . LYS A 1 89 ? 42.456 -2.745 3.026 1.00 68.06 89 LYS A C 1
ATOM 682 O O . LYS A 1 89 ? 42.389 -2.253 4.148 1.00 68.06 89 LYS A O 1
ATOM 687 N N . TYR A 1 90 ? 41.454 -3.421 2.442 1.00 67.75 90 TYR A N 1
ATOM 688 C CA . TYR A 1 90 ? 40.132 -3.710 3.048 1.00 67.75 90 TYR A CA 1
ATOM 689 C C . TYR A 1 90 ? 39.995 -5.147 3.603 1.00 67.75 90 TYR A C 1
ATOM 691 O O . TYR A 1 90 ? 38.895 -5.618 3.892 1.00 67.75 90 TYR A O 1
ATOM 699 N N . ALA A 1 91 ? 41.113 -5.866 3.743 1.00 70.44 91 ALA A N 1
ATOM 700 C CA . ALA A 1 91 ? 41.148 -7.272 4.160 1.00 70.44 91 ALA A CA 1
ATOM 701 C C . ALA A 1 91 ? 40.726 -7.529 5.625 1.00 70.44 91 ALA A C 1
ATOM 703 O O . ALA A 1 91 ? 40.678 -8.675 6.063 1.00 70.44 91 ALA A O 1
ATOM 704 N N . ASP A 1 92 ? 40.449 -6.480 6.397 1.00 65.62 92 ASP A N 1
ATOM 705 C CA . ASP A 1 92 ? 39.969 -6.545 7.780 1.00 65.62 92 ASP A CA 1
ATOM 706 C C . ASP A 1 92 ? 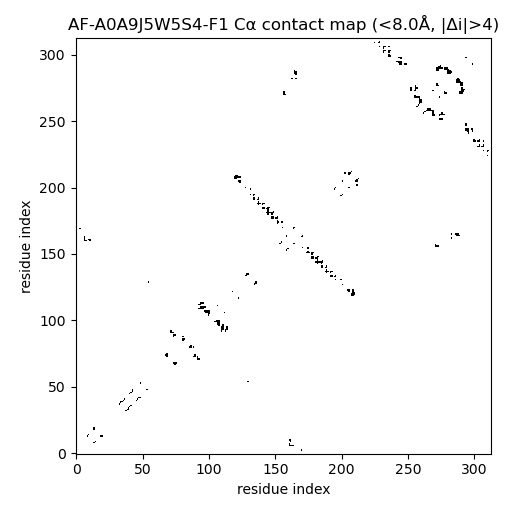38.450 -6.753 7.883 1.00 65.62 92 ASP A C 1
ATOM 708 O O . ASP A 1 92 ? 38.006 -7.342 8.865 1.00 65.62 92 ASP A O 1
ATOM 712 N N . PHE A 1 93 ? 37.664 -6.343 6.878 1.00 68.50 93 PHE A N 1
ATOM 713 C CA . PHE A 1 93 ? 36.213 -6.588 6.840 1.00 68.50 93 PHE A CA 1
ATOM 714 C C . PHE A 1 93 ? 35.713 -7.329 5.587 1.00 68.50 93 PHE A C 1
ATOM 716 O O . PHE A 1 93 ? 34.602 -7.855 5.606 1.00 68.50 93 PHE A O 1
ATOM 723 N N . LEU A 1 94 ? 36.521 -7.429 4.524 1.00 66.38 94 LEU A N 1
ATOM 724 C CA . LEU A 1 94 ? 36.262 -8.285 3.358 1.00 66.38 94 LEU A CA 1
ATOM 725 C C . LEU A 1 94 ? 37.226 -9.474 3.376 1.00 66.38 94 LEU A C 1
ATOM 727 O O . LEU A 1 94 ? 38.306 -9.426 2.785 1.00 66.38 94 LEU A O 1
ATOM 731 N N . THR A 1 95 ? 36.843 -10.558 4.053 1.00 69.12 95 THR A N 1
ATOM 732 C CA . THR A 1 95 ? 37.686 -11.758 4.197 1.00 69.12 95 THR A CA 1
ATOM 733 C C . THR A 1 95 ? 37.215 -12.907 3.306 1.00 69.12 95 THR A C 1
ATOM 735 O O . THR A 1 95 ? 36.131 -12.846 2.736 1.00 69.12 95 THR A O 1
ATOM 738 N N . PHE A 1 96 ? 38.056 -13.929 3.143 1.00 67.81 96 PHE A N 1
ATOM 739 C CA . PHE A 1 96 ? 37.718 -15.177 2.450 1.00 67.81 96 PHE A CA 1
ATOM 740 C C . PHE A 1 96 ? 38.254 -16.362 3.272 1.00 67.81 96 PHE A C 1
ATOM 742 O O . PHE A 1 96 ? 39.078 -17.146 2.805 1.00 67.81 96 PHE A O 1
ATOM 749 N N . ARG A 1 97 ? 37.895 -16.405 4.563 1.00 70.69 97 ARG A N 1
ATOM 750 C CA . ARG A 1 97 ? 38.436 -17.377 5.533 1.00 70.69 97 ARG A CA 1
ATOM 751 C C . ARG A 1 97 ? 37.883 -18.783 5.302 1.00 70.69 97 ARG A C 1
ATOM 753 O O . ARG A 1 97 ? 38.621 -19.745 5.481 1.00 70.69 97 ARG A O 1
ATOM 760 N N . GLY A 1 98 ? 36.631 -18.883 4.856 1.00 60.34 98 GLY A N 1
ATOM 761 C CA . GLY A 1 98 ? 35.912 -20.131 4.635 1.00 60.34 98 GLY A CA 1
ATOM 762 C C . GLY A 1 98 ? 35.519 -20.818 5.948 1.00 60.34 98 GLY A C 1
ATOM 763 O O . GLY A 1 98 ? 36.298 -20.890 6.895 1.00 60.34 98 GLY A O 1
ATOM 764 N N . GLY A 1 99 ? 34.297 -21.353 6.007 1.00 73.81 99 GLY A N 1
ATOM 765 C CA . GLY A 1 99 ? 33.792 -22.087 7.173 1.00 73.81 99 GLY A CA 1
ATOM 766 C C . GLY A 1 99 ? 33.040 -21.223 8.191 1.00 73.81 99 GLY A C 1
ATOM 767 O O . GLY A 1 99 ? 32.560 -20.134 7.875 1.00 73.81 99 GLY A O 1
ATOM 768 N N . LEU A 1 100 ? 32.885 -21.751 9.405 1.00 70.62 100 LEU A N 1
ATOM 769 C CA . LEU A 1 100 ? 32.120 -21.128 10.486 1.00 70.62 100 LEU A CA 1
ATOM 770 C C . LEU A 1 100 ? 33.059 -20.448 11.485 1.00 70.62 100 LEU A C 1
ATOM 772 O O . LEU A 1 100 ? 34.168 -20.921 11.741 1.00 70.62 100 LEU A O 1
ATOM 776 N N . ASP A 1 101 ? 32.603 -19.340 12.051 1.00 72.56 101 ASP A N 1
ATOM 777 C CA . ASP A 1 101 ? 33.232 -18.703 13.194 1.00 72.56 101 ASP A CA 1
ATOM 778 C C . ASP A 1 101 ? 33.172 -19.647 14.403 1.00 72.56 101 ASP A C 1
ATOM 780 O O . ASP A 1 101 ? 32.113 -20.156 14.775 1.00 72.56 101 ASP A O 1
ATOM 784 N N . LEU A 1 102 ? 34.331 -19.874 15.018 1.00 72.62 102 LEU A N 1
ATOM 785 C CA . LEU A 1 102 ? 34.516 -20.812 16.124 1.00 72.62 102 LEU A CA 1
ATOM 786 C C . LEU A 1 102 ? 33.774 -20.386 17.398 1.00 72.62 102 LEU A C 1
ATOM 788 O O . LEU A 1 102 ? 33.541 -21.224 18.264 1.00 72.62 102 LEU A O 1
ATOM 792 N N . VAL A 1 103 ? 33.415 -19.104 17.523 1.00 74.81 103 VAL A N 1
ATOM 793 C CA . VAL A 1 103 ? 32.715 -18.568 18.701 1.00 74.81 103 VAL A CA 1
ATOM 794 C C . VAL A 1 103 ? 31.199 -18.590 18.516 1.00 74.81 103 VAL A C 1
ATOM 796 O O . VAL A 1 103 ? 30.473 -18.937 19.445 1.00 74.81 103 VAL A O 1
ATOM 799 N N . THR A 1 104 ? 30.704 -18.231 17.329 1.00 70.50 104 THR A N 1
ATOM 800 C CA . THR A 1 104 ? 29.257 -18.103 17.073 1.00 70.50 104 THR A CA 1
ATOM 801 C C . THR A 1 104 ? 28.642 -19.292 16.338 1.00 70.50 104 THR A C 1
ATOM 803 O O . THR A 1 104 ? 27.419 -19.404 16.287 1.00 70.50 104 THR A O 1
ATOM 806 N N . GLY A 1 105 ? 29.452 -20.164 15.729 1.00 68.81 105 GLY A N 1
ATOM 807 C CA . GLY A 1 105 ? 28.979 -21.252 14.867 1.00 68.81 105 GLY A CA 1
ATOM 808 C C . GLY A 1 105 ? 28.294 -20.773 13.580 1.00 68.81 105 GLY A C 1
ATOM 809 O O . GLY A 1 105 ? 27.739 -21.587 12.847 1.00 68.81 105 GLY A O 1
ATOM 810 N N . SER A 1 106 ? 28.315 -19.467 13.297 1.00 69.50 106 SER A N 1
ATOM 811 C CA . SER A 1 106 ? 27.749 -18.859 12.092 1.00 69.50 106 SER A CA 1
ATOM 812 C C . SER A 1 106 ? 28.823 -18.680 11.018 1.00 69.50 106 SER A C 1
ATOM 814 O O . SER A 1 106 ? 30.013 -18.670 11.322 1.00 69.50 106 SER A O 1
ATOM 816 N N . LEU A 1 107 ? 28.434 -18.559 9.745 1.00 76.00 107 LEU A N 1
ATOM 817 C CA . LEU A 1 107 ? 29.376 -18.166 8.690 1.00 76.00 107 LEU A CA 1
ATOM 818 C C . LEU A 1 107 ? 30.028 -16.832 9.070 1.00 76.00 107 LEU A C 1
ATOM 820 O O . LEU A 1 107 ? 29.337 -15.928 9.543 1.00 76.00 107 LEU A O 1
ATOM 824 N N . TRP A 1 108 ? 31.335 -16.691 8.832 1.00 74.06 108 TRP A N 1
ATOM 825 C CA . TRP A 1 108 ? 32.045 -15.439 9.099 1.00 74.06 108 TRP A CA 1
ATOM 826 C C . TRP A 1 108 ? 31.300 -14.262 8.456 1.00 74.06 108 TRP A C 1
ATOM 828 O O . TRP A 1 108 ? 31.152 -14.210 7.237 1.00 74.06 108 TRP A O 1
ATOM 838 N N . LEU A 1 109 ? 30.838 -13.300 9.262 1.00 70.56 109 LEU A N 1
ATOM 839 C CA . LEU A 1 109 ? 30.112 -12.117 8.777 1.00 70.56 109 LEU A CA 1
ATOM 840 C C . LEU A 1 109 ? 30.912 -11.327 7.733 1.00 70.56 109 LEU A C 1
ATOM 842 O O . LEU A 1 109 ? 30.330 -10.750 6.822 1.00 70.56 109 LEU A O 1
ATOM 846 N N . THR A 1 110 ? 32.239 -11.343 7.833 1.00 68.88 110 THR A N 1
ATOM 847 C CA . THR A 1 110 ? 33.168 -10.738 6.873 1.00 68.88 110 THR A CA 1
ATOM 848 C C . THR A 1 110 ? 33.247 -11.510 5.553 1.00 68.88 110 THR A C 1
ATOM 850 O O . THR A 1 110 ? 33.360 -10.889 4.499 1.00 68.88 110 THR A O 1
ATOM 853 N N . ASP A 1 111 ? 33.110 -12.839 5.574 1.00 68.44 111 ASP A N 1
ATOM 854 C CA . ASP A 1 111 ? 32.981 -13.662 4.362 1.00 68.44 111 ASP A CA 1
ATOM 855 C C . ASP A 1 111 ? 31.578 -13.517 3.756 1.00 68.44 111 ASP A C 1
ATOM 857 O O . ASP A 1 111 ? 31.423 -13.463 2.540 1.00 68.44 111 ASP A O 1
ATOM 861 N N . MET A 1 112 ? 30.548 -13.371 4.594 1.00 64.81 112 MET A N 1
ATOM 862 C CA . MET A 1 112 ? 29.188 -13.057 4.164 1.00 64.81 112 MET A CA 1
ATOM 863 C C . MET A 1 112 ? 29.133 -11.666 3.516 1.00 64.81 112 MET A C 1
ATOM 865 O O . MET A 1 112 ? 28.526 -11.509 2.463 1.00 64.81 112 MET A O 1
ATOM 869 N N . ALA A 1 113 ? 29.810 -10.661 4.077 1.00 61.19 113 ALA A N 1
ATOM 870 C CA . ALA A 1 113 ? 29.954 -9.331 3.484 1.00 61.19 113 ALA A CA 1
ATOM 871 C C . ALA A 1 113 ? 30.739 -9.369 2.161 1.00 61.19 113 ALA A C 1
ATOM 873 O O . ALA A 1 113 ? 30.354 -8.700 1.204 1.00 61.19 113 ALA A O 1
ATOM 874 N N . HIS A 1 114 ? 31.779 -10.205 2.066 1.00 61.88 114 HIS A N 1
ATOM 875 C CA . HIS A 1 114 ? 32.495 -10.462 0.813 1.00 61.88 114 HIS A CA 1
ATOM 876 C C . HIS A 1 114 ? 31.614 -11.173 -0.228 1.00 61.88 114 HIS A C 1
ATOM 878 O O . HIS A 1 114 ? 31.697 -10.871 -1.413 1.00 61.88 114 HIS A O 1
ATOM 884 N N . HIS A 1 115 ? 30.725 -12.069 0.203 1.00 55.44 115 HIS A N 1
ATOM 885 C CA . HIS A 1 115 ? 29.749 -12.740 -0.657 1.00 55.44 115 HIS A CA 1
ATOM 886 C C . HIS A 1 115 ? 28.643 -11.787 -1.153 1.00 55.44 115 HIS A C 1
ATOM 888 O O . HIS A 1 115 ? 28.126 -11.953 -2.256 1.00 55.44 115 HIS A O 1
ATOM 894 N N . HIS A 1 116 ? 28.294 -10.764 -0.365 1.00 58.25 116 HIS A N 1
ATOM 895 C CA . HIS A 1 116 ? 27.385 -9.680 -0.763 1.00 58.25 116 HIS A CA 1
ATOM 896 C C . HIS A 1 116 ? 28.078 -8.560 -1.558 1.00 58.25 116 HIS A C 1
ATOM 898 O O . HIS A 1 116 ? 27.396 -7.671 -2.076 1.00 58.25 116 HIS A O 1
ATOM 904 N N . LEU A 1 117 ? 29.410 -8.598 -1.695 1.00 53.81 117 LEU A N 1
ATOM 905 C CA . LEU A 1 117 ? 30.129 -7.746 -2.638 1.00 53.81 117 LEU A CA 1
ATOM 906 C C . LEU A 1 117 ? 29.579 -8.049 -4.045 1.00 53.81 117 LEU A C 1
ATOM 908 O O . LEU A 1 117 ? 29.390 -9.224 -4.362 1.00 53.81 117 LEU A O 1
ATOM 912 N N . PRO A 1 118 ? 29.249 -7.040 -4.874 1.00 48.06 118 PRO A N 1
ATOM 913 C CA . PRO A 1 118 ? 28.243 -7.198 -5.915 1.00 48.06 118 PRO A CA 1
ATOM 914 C C . PRO A 1 118 ? 28.549 -8.372 -6.845 1.00 48.06 118 PRO A C 1
ATOM 916 O O . PRO A 1 118 ? 29.432 -8.310 -7.704 1.00 48.06 118 PRO A O 1
ATOM 919 N N . THR A 1 119 ? 27.749 -9.433 -6.728 1.00 54.31 119 THR A N 1
ATOM 920 C CA . THR A 1 119 ? 27.522 -10.323 -7.860 1.00 54.31 119 THR A CA 1
ATOM 921 C C . THR A 1 119 ? 27.057 -9.441 -9.022 1.00 54.31 119 THR A C 1
ATOM 923 O O . THR A 1 119 ? 26.365 -8.438 -8.819 1.00 54.31 119 THR A O 1
ATOM 926 N N . ARG A 1 120 ? 27.455 -9.766 -10.259 1.00 56.41 120 ARG A N 1
ATOM 927 C CA . ARG A 1 120 ? 27.210 -8.923 -11.452 1.00 56.41 120 ARG A CA 1
ATOM 928 C C . ARG A 1 120 ? 25.741 -8.498 -11.664 1.00 56.41 120 ARG A C 1
ATOM 930 O O . ARG A 1 120 ? 25.503 -7.642 -12.502 1.00 56.41 120 ARG A O 1
ATOM 937 N N . GLY A 1 121 ? 24.779 -9.068 -10.931 1.00 60.59 121 GLY A N 1
ATOM 938 C CA . GLY A 1 121 ? 23.362 -8.716 -10.995 1.00 60.59 121 GLY A CA 1
ATOM 939 C C . GLY A 1 121 ? 23.023 -7.284 -10.555 1.00 60.59 121 GLY A C 1
ATOM 940 O O . GLY A 1 121 ? 22.253 -6.626 -11.242 1.00 60.59 121 GLY A O 1
ATOM 941 N N . HIS A 1 122 ? 23.605 -6.762 -9.468 1.00 72.75 122 HIS A N 1
ATOM 942 C CA . HIS A 1 122 ? 23.273 -5.407 -8.971 1.00 72.75 122 HIS A CA 1
ATOM 943 C C . HIS A 1 122 ? 24.160 -4.291 -9.549 1.00 72.75 122 HIS A C 1
ATOM 945 O O . HIS A 1 122 ? 24.077 -3.139 -9.118 1.00 72.75 122 HIS A O 1
ATOM 951 N N . LYS A 1 123 ? 25.039 -4.616 -10.502 1.00 71.81 123 LYS A N 1
ATOM 952 C CA . LYS A 1 123 ? 25.888 -3.630 -11.176 1.00 71.81 123 LYS A CA 1
ATOM 953 C C . LYS A 1 123 ? 25.002 -2.636 -11.942 1.00 71.81 123 LYS A C 1
ATOM 955 O O . LYS A 1 123 ? 24.068 -3.069 -12.599 1.00 71.81 123 LYS A O 1
ATOM 960 N N . GLY A 1 124 ? 25.280 -1.334 -11.857 1.00 72.56 124 GLY A N 1
ATOM 961 C CA . GLY A 1 124 ? 24.499 -0.297 -12.548 1.00 72.56 124 GLY A CA 1
ATOM 962 C C . GLY A 1 124 ? 23.301 0.239 -11.754 1.00 72.56 124 GLY A C 1
ATOM 963 O O . GLY A 1 124 ? 22.814 1.328 -12.053 1.00 72.56 124 GLY A O 1
ATOM 964 N N . LEU A 1 125 ? 22.836 -0.467 -10.711 1.00 72.56 125 LEU A N 1
ATOM 965 C CA . LEU A 1 125 ? 21.676 -0.032 -9.923 1.00 72.56 125 LEU A CA 1
ATOM 966 C C . LEU A 1 125 ? 21.965 1.242 -9.117 1.00 72.56 125 LEU A C 1
ATOM 968 O O . LEU A 1 125 ? 21.112 2.121 -9.017 1.00 72.56 125 LEU A O 1
ATOM 972 N N . TYR A 1 126 ? 23.172 1.363 -8.560 1.00 75.62 126 TYR A N 1
ATOM 973 C CA . TYR A 1 126 ? 23.584 2.570 -7.843 1.00 75.62 126 TYR A CA 1
ATOM 974 C C . TYR A 1 126 ? 23.617 3.780 -8.780 1.00 75.62 126 TYR A C 1
ATOM 976 O O . TYR A 1 126 ? 23.113 4.852 -8.447 1.00 75.62 126 TYR A O 1
ATOM 984 N N . GLU A 1 127 ? 24.170 3.600 -9.975 1.00 77.69 127 GLU A N 1
ATOM 985 C CA . GLU A 1 127 ? 24.240 4.627 -11.003 1.00 77.69 127 GLU A CA 1
ATOM 986 C C . GLU A 1 127 ? 22.831 5.049 -11.440 1.00 77.69 127 GLU A C 1
ATOM 988 O O . GLU A 1 127 ? 22.538 6.242 -11.426 1.00 77.69 127 GLU A O 1
ATOM 993 N N . ILE A 1 128 ? 21.920 4.103 -11.700 1.00 78.75 128 ILE A N 1
ATOM 994 C CA . ILE A 1 128 ? 20.504 4.383 -12.009 1.00 78.75 128 ILE A CA 1
ATOM 995 C C . ILE A 1 128 ? 19.861 5.235 -10.909 1.00 78.75 128 ILE A C 1
ATOM 997 O O . ILE A 1 128 ? 19.295 6.295 -11.182 1.00 78.75 128 ILE A O 1
ATOM 1001 N N . LEU A 1 129 ? 19.983 4.804 -9.650 1.00 78.56 129 LEU A N 1
ATOM 1002 C CA . LEU A 1 129 ? 19.335 5.465 -8.519 1.00 78.56 129 LEU A CA 1
ATOM 1003 C C . LEU A 1 129 ? 19.977 6.794 -8.135 1.00 78.56 129 LEU A C 1
ATOM 1005 O O . LEU A 1 129 ? 19.342 7.577 -7.442 1.00 78.56 129 LEU A O 1
ATOM 1009 N N . THR A 1 130 ? 21.205 7.088 -8.550 1.00 74.94 130 THR A N 1
ATOM 1010 C CA . THR A 1 130 ? 21.863 8.371 -8.241 1.00 74.94 130 THR A CA 1
ATOM 1011 C C . THR A 1 130 ? 21.815 9.374 -9.385 1.00 74.94 130 THR A C 1
ATOM 1013 O O . THR A 1 130 ? 21.991 10.571 -9.146 1.00 74.94 130 THR A O 1
ATOM 1016 N N . THR A 1 131 ? 21.551 8.916 -10.608 1.00 76.62 131 THR A N 1
ATOM 1017 C CA . THR A 1 131 ? 21.500 9.767 -11.802 1.00 76.62 131 THR A CA 1
ATOM 1018 C C . THR A 1 131 ? 20.074 10.070 -12.253 1.00 76.62 131 THR A C 1
ATOM 1020 O O . THR A 1 131 ? 19.825 11.184 -12.715 1.00 76.62 131 THR A O 1
ATOM 1023 N N . SER A 1 132 ? 19.122 9.149 -12.055 1.00 82.50 132 SER A N 1
ATOM 1024 C CA . SER A 1 132 ? 17.724 9.346 -12.445 1.00 82.50 132 SER A CA 1
ATOM 1025 C C . SER A 1 132 ? 16.827 9.695 -11.259 1.00 82.50 132 SER A C 1
ATOM 1027 O O . SER A 1 132 ? 16.617 8.913 -10.328 1.00 82.50 132 SER A O 1
ATOM 1029 N N . TRP A 1 133 ? 16.195 10.865 -11.346 1.00 85.81 133 TRP A N 1
ATOM 1030 C CA . TRP A 1 133 ? 15.120 11.255 -10.434 1.00 85.81 133 TRP A CA 1
ATOM 1031 C C . TRP A 1 133 ? 13.850 10.431 -10.642 1.00 85.81 133 TRP A C 1
ATOM 1033 O O . TRP A 1 133 ? 13.114 10.199 -9.686 1.00 85.81 133 TRP A O 1
ATOM 1043 N N . HIS A 1 134 ? 13.591 9.969 -11.868 1.00 88.75 134 HIS A N 1
ATOM 1044 C CA . HIS A 1 134 ? 12.431 9.131 -12.156 1.00 88.75 134 HIS A CA 1
ATOM 1045 C C . HIS A 1 134 ? 12.584 7.738 -11.541 1.00 88.75 134 HIS A C 1
ATOM 1047 O O . HIS A 1 134 ? 11.612 7.228 -10.988 1.00 88.75 134 HIS A O 1
ATOM 1053 N N . ALA A 1 135 ? 13.800 7.181 -11.524 1.00 80.50 135 ALA A N 1
ATOM 1054 C CA . ALA A 1 135 ? 14.083 5.917 -10.845 1.00 80.50 135 ALA A CA 1
ATOM 1055 C C . ALA A 1 135 ? 13.923 6.021 -9.315 1.00 80.50 135 ALA A C 1
ATOM 1057 O O . ALA A 1 135 ? 13.326 5.142 -8.691 1.00 80.50 135 ALA A O 1
ATOM 1058 N N . GLN A 1 136 ? 14.381 7.122 -8.704 1.00 80.75 136 GLN A N 1
ATOM 1059 C CA . GLN A 1 136 ? 14.150 7.373 -7.273 1.00 80.75 136 GLN A CA 1
ATOM 1060 C C . GLN A 1 136 ? 12.663 7.572 -6.957 1.00 80.75 136 GLN A C 1
ATOM 1062 O O . GLN A 1 136 ? 12.142 6.998 -6.002 1.00 80.75 136 GLN A O 1
ATOM 1067 N N . LEU A 1 137 ? 11.968 8.387 -7.755 1.00 87.12 137 LEU A N 1
ATOM 1068 C CA . LEU A 1 137 ? 10.553 8.678 -7.545 1.00 87.12 137 LEU A CA 1
ATOM 1069 C C . LEU A 1 137 ? 9.693 7.419 -7.700 1.00 87.12 137 LEU A C 1
ATOM 1071 O O . LEU A 1 137 ? 8.813 7.202 -6.876 1.00 87.12 137 LEU A O 1
ATOM 1075 N N . TYR A 1 138 ? 9.988 6.565 -8.684 1.00 87.94 138 TYR A N 1
ATOM 1076 C CA . TYR A 1 138 ? 9.361 5.253 -8.859 1.00 87.94 138 TYR A CA 1
ATOM 1077 C C . TYR A 1 138 ? 9.418 4.409 -7.575 1.00 87.94 138 TYR A C 1
ATOM 1079 O O . TYR A 1 138 ? 8.377 3.972 -7.083 1.00 87.94 138 TYR A O 1
ATOM 1087 N N . LEU A 1 139 ? 10.608 4.230 -6.987 1.00 82.44 139 LEU A N 1
ATOM 1088 C CA . LEU A 1 139 ? 10.769 3.445 -5.756 1.00 82.44 139 LEU A CA 1
ATOM 1089 C C . LEU A 1 139 ? 10.037 4.083 -4.573 1.00 82.44 139 LEU A C 1
ATOM 1091 O O . LEU A 1 139 ? 9.373 3.387 -3.805 1.00 82.44 139 LEU A O 1
ATOM 1095 N N . ASN A 1 140 ? 10.122 5.407 -4.442 1.00 85.06 140 ASN A N 1
ATOM 1096 C CA . ASN A 1 140 ? 9.459 6.131 -3.362 1.00 85.06 140 ASN A CA 1
ATOM 1097 C C . ASN A 1 140 ? 7.933 6.016 -3.457 1.00 85.06 140 ASN A C 1
ATOM 1099 O O . ASN A 1 140 ? 7.275 5.787 -2.445 1.00 85.06 140 ASN A O 1
ATOM 1103 N N . LEU A 1 141 ? 7.371 6.135 -4.663 1.00 90.38 141 LEU A N 1
ATOM 1104 C CA . LEU A 1 141 ? 5.941 5.950 -4.905 1.00 90.38 141 LEU A CA 1
ATOM 1105 C C . LEU A 1 141 ? 5.507 4.506 -4.648 1.00 90.38 141 LEU A C 1
ATOM 1107 O O . LEU A 1 141 ? 4.434 4.305 -4.088 1.00 90.38 141 LEU A O 1
ATOM 1111 N N . ALA A 1 142 ? 6.338 3.515 -4.983 1.00 85.00 142 ALA A N 1
ATOM 1112 C CA . ALA A 1 142 ? 6.032 2.108 -4.733 1.00 85.00 142 ALA A CA 1
ATOM 1113 C C . ALA A 1 142 ? 5.952 1.818 -3.232 1.00 85.00 142 ALA A C 1
ATOM 1115 O O . ALA A 1 142 ? 4.962 1.265 -2.754 1.00 85.00 142 ALA A O 1
ATOM 1116 N N . MET A 1 143 ? 6.955 2.269 -2.474 1.00 83.31 143 MET A N 1
ATOM 1117 C CA . MET A 1 143 ? 6.995 2.081 -1.025 1.00 83.31 143 MET A CA 1
ATOM 1118 C C . MET A 1 143 ? 5.888 2.866 -0.317 1.00 83.31 143 MET A C 1
ATOM 1120 O O . MET A 1 143 ? 5.199 2.318 0.541 1.00 83.31 143 MET A O 1
ATOM 1124 N N . LEU A 1 144 ? 5.673 4.133 -0.689 1.00 89.25 144 LEU A N 1
ATOM 1125 C CA . LEU A 1 144 ? 4.639 4.970 -0.078 1.00 89.25 144 LEU A CA 1
ATOM 1126 C C . LEU A 1 144 ? 3.226 4.500 -0.446 1.00 89.25 144 LEU A C 1
ATOM 1128 O O . LEU A 1 144 ? 2.351 4.485 0.417 1.00 89.25 144 LEU A O 1
ATOM 1132 N N . GLY A 1 145 ? 3.012 4.098 -1.702 1.00 91.69 145 GLY A N 1
ATOM 1133 C CA . GLY A 1 145 ? 1.752 3.554 -2.209 1.00 91.69 145 GLY A CA 1
ATOM 1134 C C . GLY A 1 145 ? 1.358 2.257 -1.506 1.00 91.69 145 GLY A C 1
ATOM 1135 O O . GLY A 1 145 ? 0.233 2.132 -1.024 1.00 91.69 145 GLY A O 1
ATOM 1136 N N . TYR A 1 146 ? 2.306 1.329 -1.350 1.00 91.19 146 TYR A N 1
ATOM 1137 C CA . TYR A 1 146 ? 2.095 0.127 -0.545 1.00 91.19 146 TYR A CA 1
ATOM 1138 C C . TYR A 1 146 ? 1.810 0.475 0.921 1.00 91.19 146 TYR A C 1
ATOM 1140 O O . TYR A 1 146 ? 0.825 0.005 1.494 1.00 91.19 146 TYR A O 1
ATOM 1148 N N . LEU A 1 147 ? 2.619 1.358 1.518 1.00 93.12 147 LEU A N 1
ATOM 1149 C CA . LEU A 1 147 ? 2.464 1.758 2.914 1.00 93.12 147 LEU A CA 1
ATOM 1150 C C . LEU A 1 147 ? 1.078 2.351 3.193 1.00 93.12 147 LEU A C 1
ATOM 1152 O O . LEU A 1 147 ? 0.470 1.984 4.192 1.00 93.12 147 LEU A O 1
ATOM 1156 N N . THR A 1 148 ? 0.535 3.217 2.332 1.00 95.56 148 THR A N 1
ATOM 1157 C CA . THR A 1 148 ? -0.807 3.789 2.560 1.00 95.56 148 THR A CA 1
ATOM 1158 C C . THR A 1 148 ? -1.917 2.734 2.489 1.00 95.56 148 THR A C 1
ATOM 1160 O O . THR A 1 148 ? -2.846 2.782 3.293 1.00 95.56 148 THR A O 1
ATOM 1163 N N . ILE A 1 149 ? -1.811 1.727 1.611 1.00 95.88 149 ILE A N 1
ATOM 1164 C CA . ILE A 1 149 ? -2.774 0.609 1.559 1.00 95.88 149 ILE A CA 1
ATOM 1165 C C . ILE A 1 149 ? -2.688 -0.228 2.837 1.00 95.88 149 ILE A C 1
ATOM 1167 O O . ILE A 1 149 ? -3.710 -0.570 3.437 1.00 95.88 149 ILE A O 1
ATOM 1171 N N . VAL A 1 150 ? -1.471 -0.526 3.293 1.00 95.69 150 VAL A N 1
ATOM 1172 C CA . VAL A 1 150 ? -1.232 -1.244 4.551 1.00 95.69 150 VAL A CA 1
ATOM 1173 C C . VAL A 1 150 ? -1.784 -0.456 5.738 1.00 95.69 150 VAL A C 1
ATOM 1175 O O . VAL A 1 150 ? -2.478 -1.030 6.576 1.00 95.69 150 VAL A O 1
ATOM 1178 N N . VAL A 1 151 ? -1.543 0.857 5.785 1.00 95.44 151 VAL A N 1
ATOM 1179 C CA . VAL A 1 151 ? -2.076 1.767 6.808 1.00 95.44 151 VAL A CA 1
ATOM 1180 C C . VAL A 1 151 ? -3.604 1.747 6.816 1.00 95.44 151 VAL A C 1
ATOM 1182 O O . VAL A 1 151 ? -4.185 1.678 7.897 1.00 95.44 151 VAL A O 1
ATOM 1185 N N . ALA A 1 152 ? -4.262 1.721 5.651 1.00 95.94 152 ALA A N 1
ATOM 1186 C CA . ALA A 1 152 ? -5.719 1.601 5.568 1.00 95.94 152 ALA A CA 1
ATOM 1187 C C . ALA A 1 152 ? -6.223 0.346 6.302 1.00 95.94 152 ALA A C 1
ATOM 1189 O O . ALA A 1 152 ? -7.092 0.443 7.170 1.00 95.94 152 ALA A O 1
ATOM 1190 N N . HIS A 1 153 ? -5.628 -0.815 6.011 1.00 95.69 153 HIS A N 1
ATOM 1191 C CA . HIS A 1 153 ? -5.984 -2.080 6.658 1.00 95.69 153 HIS A CA 1
ATOM 1192 C C . HIS A 1 153 ? -5.675 -2.051 8.162 1.00 95.69 153 HIS A C 1
ATOM 1194 O O . HIS A 1 153 ? -6.528 -2.403 8.974 1.00 95.69 153 HIS A O 1
ATOM 1200 N N . HIS A 1 154 ? -4.495 -1.569 8.558 1.00 94.38 154 HIS A N 1
ATOM 1201 C CA . HIS A 1 154 ? -4.098 -1.522 9.967 1.00 94.38 154 HIS A CA 1
ATOM 1202 C C . HIS A 1 154 ? -5.002 -0.598 10.788 1.00 94.38 154 HIS A C 1
ATOM 1204 O O . HIS A 1 154 ? -5.427 -0.972 11.873 1.00 94.38 154 HIS A O 1
ATOM 1210 N N . MET A 1 155 ? -5.359 0.580 10.271 1.00 91.81 155 MET A N 1
ATOM 1211 C CA . MET A 1 155 ? -6.243 1.516 10.975 1.00 91.81 155 MET A CA 1
ATOM 1212 C C . MET A 1 155 ? -7.690 1.017 11.077 1.00 91.81 155 MET A C 1
ATOM 1214 O O . MET A 1 155 ? -8.418 1.441 11.981 1.00 91.81 155 MET A O 1
ATOM 1218 N N . TYR A 1 156 ? -8.106 0.138 10.165 1.00 90.62 156 TYR A N 1
ATOM 1219 C CA . TYR A 1 156 ? -9.412 -0.507 10.207 1.00 90.62 156 TYR A CA 1
ATOM 1220 C C . TYR A 1 156 ? -9.461 -1.607 11.279 1.00 90.62 156 TYR A C 1
ATOM 1222 O O . TYR A 1 156 ? -10.316 -1.553 12.162 1.00 90.62 156 TYR A O 1
ATOM 1230 N N . TYR A 1 157 ? -8.503 -2.541 11.268 1.00 87.69 157 TYR A N 1
ATOM 1231 C CA . TYR A 1 157 ? -8.468 -3.679 12.200 1.00 87.69 157 TYR A CA 1
ATOM 1232 C C . TYR A 1 157 ? -7.892 -3.347 13.587 1.00 87.69 157 TYR A C 1
ATOM 1234 O O . TYR A 1 157 ? -8.136 -4.081 14.546 1.00 87.69 157 TYR A O 1
ATOM 1242 N N . MET A 1 158 ? -7.130 -2.258 13.716 1.00 90.38 158 MET A N 1
ATOM 1243 C CA . MET A 1 158 ? -6.540 -1.770 14.969 1.00 90.38 158 MET A CA 1
ATOM 1244 C C . MET A 1 158 ? -6.749 -0.249 15.084 1.00 90.38 158 MET A C 1
ATOM 1246 O O . MET A 1 158 ? -5.825 0.523 14.818 1.00 90.38 158 MET A O 1
ATOM 1250 N N . PRO A 1 159 ? -7.961 0.218 15.452 1.00 90.81 159 PRO A N 1
ATOM 1251 C CA . PRO A 1 159 ? -8.280 1.643 15.520 1.00 90.81 159 PRO A CA 1
ATOM 1252 C C . PRO A 1 159 ? -7.383 2.368 16.542 1.00 90.81 159 PRO A C 1
ATOM 1254 O O . PRO A 1 159 ? -7.551 2.165 17.743 1.00 90.81 159 PRO A O 1
ATOM 1257 N N . PRO A 1 160 ? -6.468 3.261 16.113 1.00 90.56 160 PRO A N 1
ATOM 1258 C CA . PRO A 1 160 ? -5.449 3.805 17.013 1.00 90.56 160 PRO A CA 1
ATOM 1259 C C . PRO A 1 160 ? -5.914 5.033 17.808 1.00 90.56 160 PRO A C 1
ATOM 1261 O O . PRO A 1 160 ? -5.161 5.572 18.613 1.00 90.56 160 PRO A O 1
ATOM 1264 N N . TYR A 1 161 ? -7.141 5.510 17.576 1.00 89.69 161 TYR A N 1
ATOM 1265 C CA . TYR A 1 161 ? -7.652 6.743 18.175 1.00 89.69 161 TYR A CA 1
ATOM 1266 C C . TYR A 1 161 ? -8.918 6.489 18.995 1.00 89.69 161 TYR A C 1
ATOM 1268 O O . TYR A 1 161 ? -9.771 5.690 18.590 1.00 89.69 161 TYR A O 1
ATOM 1276 N N . PRO A 1 162 ? -9.083 7.198 20.124 1.00 85.38 162 PRO A N 1
ATOM 1277 C CA . PRO A 1 162 ? -10.171 6.954 21.058 1.00 85.38 162 PRO A CA 1
ATOM 1278 C C . PRO A 1 162 ? -11.520 7.300 20.419 1.00 85.38 162 PRO A C 1
ATOM 1280 O O . PRO A 1 162 ? -11.635 8.300 19.714 1.00 85.38 162 PRO A O 1
ATOM 1283 N N . TYR A 1 163 ? -12.546 6.485 20.683 1.00 85.94 163 TYR A N 1
ATOM 1284 C CA . TYR A 1 163 ? -13.927 6.649 20.184 1.00 85.94 163 TYR A CA 1
ATOM 1285 C C . TYR A 1 163 ? -14.100 6.607 18.655 1.00 85.94 163 TYR A C 1
ATOM 1287 O O . TYR A 1 163 ? -15.204 6.826 18.165 1.00 85.94 163 TYR A O 1
ATOM 1295 N N . ARG A 1 164 ? -13.046 6.288 17.891 1.00 86.50 164 ARG A N 1
ATOM 1296 C CA . ARG A 1 164 ? -13.139 6.139 16.432 1.00 86.50 164 ARG A CA 1
ATOM 1297 C C . ARG A 1 164 ? -13.835 4.846 16.016 1.00 86.50 164 ARG A C 1
ATOM 1299 O O . ARG A 1 164 ? -14.536 4.833 15.014 1.00 86.50 164 ARG A O 1
ATOM 1306 N N . ALA A 1 165 ? -13.633 3.761 16.763 1.00 87.06 165 ALA A N 1
ATOM 1307 C CA . ALA A 1 165 ? -14.146 2.439 16.400 1.00 87.06 165 ALA A CA 1
ATOM 1308 C C . ALA A 1 165 ? -15.682 2.398 16.257 1.00 87.06 165 ALA A C 1
ATOM 1310 O O . ALA A 1 165 ? -16.207 1.610 15.482 1.00 87.06 165 ALA A O 1
ATOM 1311 N N . THR A 1 166 ? -16.403 3.282 16.953 1.00 90.25 166 THR A N 1
ATOM 1312 C CA . THR A 1 166 ? -17.870 3.389 16.892 1.00 90.25 166 THR A CA 1
ATOM 1313 C C . THR A 1 166 ? -18.383 4.479 15.945 1.00 90.25 166 THR A C 1
ATOM 1315 O O . THR A 1 166 ? -19.599 4.637 15.786 1.00 90.25 166 THR A O 1
ATOM 1318 N N . ASP A 1 167 ? -17.481 5.222 15.295 1.00 91.69 167 ASP A N 1
ATOM 1319 C CA . ASP A 1 167 ? -17.804 6.137 14.201 1.00 91.69 167 ASP A CA 1
ATOM 1320 C C . ASP A 1 167 ? -17.523 5.472 12.849 1.00 91.69 167 ASP A C 1
ATOM 1322 O O . ASP A 1 167 ? -16.462 5.622 12.230 1.00 91.69 167 ASP A O 1
ATOM 1326 N N . TYR A 1 168 ? -18.523 4.723 12.388 1.00 92.00 168 TYR A N 1
ATOM 1327 C CA . TYR A 1 168 ? -18.466 3.957 11.145 1.00 92.00 168 TYR A CA 1
ATOM 1328 C C . TYR A 1 168 ? -18.220 4.839 9.913 1.00 92.00 168 TYR A C 1
ATOM 1330 O O . TYR A 1 168 ? -17.545 4.410 8.976 1.00 92.00 168 TYR A O 1
ATOM 1338 N N . GLY A 1 169 ? -18.706 6.086 9.925 1.00 92.56 169 GLY A N 1
ATOM 1339 C CA . GLY A 1 169 ? -18.509 7.026 8.822 1.00 92.56 169 GLY A CA 1
ATOM 1340 C C . GLY A 1 169 ? -17.041 7.416 8.666 1.00 92.56 169 GLY A C 1
ATOM 1341 O O . GLY A 1 169 ? -16.501 7.381 7.555 1.00 92.56 169 GLY A O 1
ATOM 1342 N N . THR A 1 170 ? -16.369 7.726 9.778 1.00 91.31 170 THR A N 1
ATOM 1343 C CA . THR A 1 170 ? -14.934 8.045 9.774 1.00 91.31 170 THR A CA 1
ATOM 1344 C C . THR A 1 170 ? -14.079 6.829 9.420 1.00 91.31 170 THR A C 1
ATOM 1346 O O . THR A 1 170 ? -13.145 6.980 8.631 1.00 91.31 170 THR A O 1
ATOM 1349 N N . GLN A 1 171 ? -14.405 5.633 9.928 1.00 91.00 171 GLN A N 1
ATOM 1350 C CA . GLN A 1 171 ? -13.699 4.395 9.563 1.00 91.00 171 GLN A CA 1
ATOM 1351 C C . GLN A 1 171 ? -13.741 4.139 8.051 1.00 91.00 171 GLN A C 1
ATOM 1353 O O . GLN A 1 171 ? -12.699 4.047 7.400 1.00 91.00 171 GLN A O 1
ATOM 1358 N N . LEU A 1 172 ? -14.944 4.121 7.466 1.00 94.31 172 LEU A N 1
ATOM 1359 C CA . LEU A 1 172 ? -15.123 3.877 6.034 1.00 94.31 172 LEU A CA 1
ATOM 1360 C C . LEU A 1 172 ? -14.428 4.941 5.177 1.00 94.31 172 LEU A C 1
ATOM 1362 O O . LEU A 1 172 ? -13.805 4.621 4.164 1.00 94.31 172 LEU A O 1
ATOM 1366 N N . SER A 1 173 ? -14.531 6.207 5.586 1.00 94.00 173 SER A N 1
ATOM 1367 C CA . SER A 1 173 ? -13.931 7.325 4.857 1.00 94.00 173 SER A CA 1
ATOM 1368 C C . SER A 1 173 ? -12.407 7.243 4.854 1.00 94.00 173 SER A C 1
ATOM 1370 O O . SER A 1 173 ? -11.800 7.388 3.798 1.00 94.00 173 SER A O 1
ATOM 1372 N N . LEU A 1 174 ? -11.782 6.983 6.009 1.00 93.31 174 LEU A N 1
ATOM 1373 C CA . LEU A 1 174 ? -10.325 6.877 6.119 1.00 93.31 174 LEU A CA 1
ATOM 1374 C C . LEU A 1 174 ? -9.778 5.663 5.374 1.00 93.31 174 LEU A C 1
ATOM 1376 O O . LEU A 1 174 ? -8.759 5.802 4.696 1.00 93.31 174 LEU A O 1
ATOM 1380 N N . PHE A 1 175 ? -10.460 4.517 5.466 1.00 96.31 175 PHE A N 1
ATOM 1381 C CA . PHE A 1 175 ? -10.090 3.319 4.721 1.00 96.31 175 PHE A CA 1
ATOM 1382 C C . PHE A 1 175 ? -10.108 3.606 3.218 1.00 96.31 175 PHE A C 1
ATOM 1384 O O . PHE A 1 175 ? -9.073 3.523 2.561 1.00 96.31 175 PHE A O 1
ATOM 1391 N N . LYS A 1 176 ? -11.248 4.065 2.678 1.00 96.69 176 LYS A N 1
ATOM 1392 C CA . LYS A 1 176 ? -11.366 4.397 1.249 1.00 96.69 176 LYS A CA 1
ATOM 1393 C C . LYS A 1 176 ? -10.351 5.453 0.817 1.00 96.69 176 LYS A C 1
ATOM 1395 O O . LYS A 1 176 ? -9.747 5.309 -0.238 1.00 96.69 176 LYS A O 1
ATOM 1400 N N . HIS A 1 177 ? -10.142 6.491 1.622 1.00 96.38 177 HIS A N 1
ATOM 1401 C CA . HIS A 1 177 ? -9.189 7.555 1.319 1.00 96.38 177 HIS A CA 1
ATOM 1402 C C . HIS A 1 177 ? -7.760 7.025 1.135 1.00 96.38 177 HIS A C 1
ATOM 1404 O O . HIS A 1 177 ? -7.144 7.291 0.105 1.00 96.38 177 HIS A O 1
ATOM 1410 N N . HIS A 1 178 ? -7.255 6.237 2.087 1.00 97.19 178 HIS A N 1
ATOM 1411 C CA . HIS A 1 178 ? -5.899 5.684 2.017 1.00 97.19 178 HIS A CA 1
ATOM 1412 C C . HIS A 1 178 ? -5.755 4.616 0.924 1.00 97.19 178 HIS A C 1
ATOM 1414 O O . HIS A 1 178 ? -4.705 4.558 0.282 1.00 97.19 178 HIS A O 1
ATOM 1420 N N . MET A 1 179 ? -6.810 3.829 0.668 1.00 97.56 179 MET A N 1
ATOM 1421 C CA . MET A 1 179 ? -6.854 2.870 -0.443 1.00 97.56 179 MET A CA 1
ATOM 1422 C C . MET A 1 179 ? -6.755 3.574 -1.801 1.00 97.56 179 MET A C 1
ATOM 1424 O O . MET A 1 179 ? -5.937 3.188 -2.632 1.00 97.56 179 MET A O 1
ATOM 1428 N N . TRP A 1 180 ? -7.530 4.642 -2.016 1.00 97.75 180 TRP A N 1
ATOM 1429 C CA . TRP A 1 180 ? -7.492 5.408 -3.265 1.00 97.75 180 TRP A CA 1
ATOM 1430 C C . TRP A 1 180 ? -6.166 6.136 -3.463 1.00 97.75 180 TRP A C 1
ATOM 1432 O O . TRP A 1 180 ? -5.605 6.072 -4.554 1.00 97.75 180 TRP A O 1
ATOM 1442 N N . ILE A 1 181 ? -5.631 6.784 -2.422 1.00 97.19 181 ILE A N 1
ATOM 1443 C CA . ILE A 1 181 ? -4.300 7.405 -2.498 1.00 97.19 181 ILE A CA 1
ATOM 1444 C C . ILE A 1 181 ? -3.250 6.353 -2.854 1.00 97.19 181 ILE A C 1
ATOM 1446 O O . ILE A 1 181 ? -2.433 6.589 -3.737 1.00 97.19 181 ILE A O 1
ATOM 1450 N N . GLY A 1 182 ? -3.302 5.177 -2.226 1.00 96.12 182 GLY A N 1
ATOM 1451 C CA . GLY A 1 182 ? -2.401 4.072 -2.539 1.00 96.12 182 GLY A CA 1
ATOM 1452 C C . GLY A 1 182 ? -2.475 3.622 -3.982 1.00 96.12 182 GLY A C 1
ATOM 1453 O O . GLY A 1 182 ? -1.441 3.538 -4.638 1.00 96.12 182 GLY A O 1
ATOM 1454 N N . GLY A 1 183 ? -3.690 3.427 -4.496 1.00 94.62 183 GLY A N 1
ATOM 1455 C CA . GLY A 1 183 ? -3.914 3.109 -5.903 1.00 94.62 183 GLY A CA 1
ATOM 1456 C C . GLY A 1 183 ? -3.312 4.156 -6.843 1.00 94.62 183 GLY A C 1
ATOM 1457 O O . GLY A 1 183 ? -2.564 3.802 -7.750 1.00 94.62 183 GLY A O 1
ATOM 1458 N N . PHE A 1 184 ? -3.549 5.450 -6.595 1.00 96.38 184 PHE A N 1
ATOM 1459 C CA . PHE A 1 184 ? -2.968 6.522 -7.414 1.00 96.38 184 PHE A CA 1
ATOM 1460 C C . PHE A 1 184 ? -1.437 6.545 -7.369 1.00 96.38 184 PHE A C 1
ATOM 1462 O O . PHE A 1 184 ? -0.797 6.723 -8.406 1.00 96.38 184 PHE A O 1
ATOM 1469 N N . LEU A 1 185 ? -0.840 6.349 -6.190 1.00 94.88 185 LEU A N 1
ATOM 1470 C CA . LEU A 1 185 ? 0.614 6.302 -6.049 1.00 94.88 185 LEU A CA 1
ATOM 1471 C C . LEU A 1 185 ? 1.201 5.094 -6.793 1.00 94.88 185 LEU A C 1
ATOM 1473 O O . LEU A 1 185 ? 2.181 5.272 -7.511 1.00 94.88 185 LEU A O 1
ATOM 1477 N N . ILE A 1 186 ? 0.574 3.913 -6.704 1.00 95.00 186 ILE A N 1
ATOM 1478 C CA . ILE A 1 186 ? 0.995 2.696 -7.424 1.00 95.00 186 ILE A CA 1
ATOM 1479 C C . ILE A 1 186 ? 0.856 2.860 -8.945 1.00 95.00 186 ILE A C 1
ATOM 1481 O O . ILE A 1 186 ? 1.753 2.469 -9.679 1.00 95.00 186 ILE A O 1
ATOM 1485 N N . VAL A 1 187 ? -0.187 3.508 -9.465 1.00 95.69 187 VAL A N 1
ATOM 1486 C CA . VAL A 1 187 ? -0.252 3.813 -10.913 1.00 95.69 187 VAL A CA 1
ATOM 1487 C C . VAL A 1 187 ? 0.862 4.794 -11.328 1.00 95.69 187 VAL A C 1
ATOM 1489 O O . VAL A 1 187 ? 1.450 4.683 -12.411 1.00 95.69 187 VAL A O 1
ATOM 1492 N N . GLY A 1 188 ? 1.223 5.726 -10.440 1.00 94.69 188 GLY A N 1
ATOM 1493 C CA . GLY A 1 188 ? 2.371 6.618 -10.618 1.00 94.69 188 GLY A CA 1
ATOM 1494 C C . GLY A 1 188 ? 3.711 5.880 -10.729 1.00 94.69 188 GLY A C 1
ATOM 1495 O O . GLY A 1 188 ? 4.594 6.336 -11.457 1.00 94.69 188 GLY A O 1
ATOM 1496 N N . VAL A 1 189 ? 3.844 4.717 -10.082 1.00 94.69 189 VAL A N 1
ATOM 1497 C CA . VAL A 1 189 ? 5.002 3.816 -10.207 1.00 94.69 189 VAL A CA 1
ATOM 1498 C C . VAL A 1 189 ? 5.160 3.391 -11.667 1.00 94.69 189 VAL A C 1
ATOM 1500 O O . VAL A 1 189 ? 6.171 3.716 -12.280 1.00 94.69 189 VAL A O 1
ATOM 1503 N N . ALA A 1 190 ? 4.142 2.785 -12.284 1.00 93.56 190 ALA A N 1
ATOM 1504 C CA . ALA A 1 190 ? 4.217 2.364 -13.689 1.00 93.56 190 ALA A CA 1
ATOM 1505 C C . ALA A 1 190 ? 4.556 3.529 -14.641 1.00 93.56 190 ALA A C 1
ATOM 1507 O O . ALA A 1 190 ? 5.407 3.397 -15.523 1.00 93.56 190 ALA A O 1
ATOM 1508 N N . THR A 1 191 ? 3.964 4.704 -14.408 1.00 96.06 191 THR A N 1
ATOM 1509 C CA . THR A 1 191 ? 4.232 5.908 -15.211 1.00 96.06 191 THR A CA 1
ATOM 1510 C C . THR A 1 191 ? 5.696 6.343 -15.116 1.00 96.06 191 THR A C 1
ATOM 1512 O O . THR A 1 191 ? 6.350 6.569 -16.134 1.00 96.06 191 THR A O 1
ATOM 1515 N N . HIS A 1 192 ? 6.251 6.440 -13.906 1.00 95.06 192 HIS A N 1
ATOM 1516 C CA . HIS A 1 192 ? 7.642 6.854 -13.724 1.00 95.06 192 HIS A CA 1
ATOM 1517 C C . HIS A 1 192 ? 8.656 5.774 -14.111 1.00 95.06 192 HIS A C 1
ATOM 1519 O O . HIS A 1 192 ? 9.739 6.133 -14.574 1.00 95.06 192 HIS A O 1
ATOM 1525 N N . ALA A 1 193 ? 8.301 4.488 -14.017 1.00 92.19 193 ALA A N 1
ATOM 1526 C CA . ALA A 1 193 ? 9.092 3.397 -14.585 1.00 92.19 193 ALA A CA 1
ATOM 1527 C C . ALA A 1 193 ? 9.207 3.537 -16.106 1.00 92.19 193 ALA A C 1
ATOM 1529 O O . ALA A 1 193 ? 10.306 3.484 -16.649 1.00 92.19 193 ALA A O 1
ATOM 1530 N N . ALA A 1 194 ? 8.084 3.775 -16.792 1.00 95.56 194 ALA A N 1
ATOM 1531 C CA . ALA A 1 194 ? 8.064 3.956 -18.240 1.00 95.56 194 ALA A CA 1
ATOM 1532 C C . ALA A 1 194 ? 8.862 5.197 -18.670 1.00 95.56 194 ALA A C 1
ATOM 1534 O O . ALA A 1 194 ? 9.653 5.126 -19.608 1.00 95.56 194 ALA A O 1
ATOM 1535 N N . ILE A 1 195 ? 8.725 6.318 -17.950 1.00 95.69 195 ILE A N 1
ATOM 1536 C CA . ILE A 1 195 ? 9.518 7.529 -18.218 1.00 95.69 195 ILE A CA 1
ATOM 1537 C C . ILE A 1 195 ? 11.014 7.255 -18.025 1.00 95.69 195 ILE A C 1
ATOM 1539 O O . ILE A 1 195 ? 11.811 7.652 -18.872 1.00 95.69 195 ILE A O 1
ATOM 1543 N N . PHE A 1 196 ? 11.397 6.560 -16.949 1.00 94.31 196 PHE A N 1
ATOM 1544 C CA . PHE A 1 196 ? 12.782 6.141 -16.727 1.00 94.31 196 PHE A CA 1
ATOM 1545 C C . PHE A 1 196 ? 13.301 5.290 -17.898 1.00 94.31 196 PHE A C 1
ATOM 1547 O O . PHE A 1 196 ? 14.350 5.607 -18.453 1.00 94.31 196 PHE A O 1
ATOM 1554 N N . MET A 1 197 ? 12.533 4.284 -18.329 1.00 94.12 197 MET A N 1
ATOM 1555 C CA . MET A 1 197 ? 12.904 3.392 -19.435 1.00 94.12 197 MET A CA 1
ATOM 1556 C C . MET A 1 197 ? 13.063 4.107 -20.782 1.00 94.12 197 MET A C 1
ATOM 1558 O O . MET A 1 197 ? 13.850 3.665 -21.612 1.00 94.12 197 MET A O 1
ATOM 1562 N N . VAL A 1 198 ? 12.321 5.191 -21.021 1.00 95.25 198 VAL A N 1
ATOM 1563 C CA . VAL A 1 198 ? 12.402 5.958 -22.276 1.00 95.25 198 VAL A CA 1
ATOM 1564 C C . VAL A 1 198 ? 13.514 7.005 -22.239 1.00 95.25 198 VAL A C 1
ATOM 1566 O O . VAL A 1 198 ? 14.147 7.260 -23.260 1.00 95.25 198 VAL A O 1
ATOM 1569 N N . ARG A 1 199 ? 13.717 7.656 -21.090 1.00 95.19 199 ARG A N 1
ATOM 1570 C CA . ARG A 1 199 ? 14.549 8.861 -20.995 1.00 95.19 199 ARG A CA 1
ATOM 1571 C C . ARG A 1 199 ? 15.948 8.602 -20.445 1.00 95.19 199 ARG A C 1
ATOM 1573 O O . ARG A 1 199 ? 16.901 9.194 -20.941 1.00 95.19 199 ARG A O 1
ATOM 1580 N N . ASP A 1 200 ? 16.048 7.786 -19.399 1.00 90.88 200 ASP A N 1
ATOM 1581 C CA . ASP A 1 200 ? 17.246 7.696 -18.555 1.00 90.88 200 ASP A CA 1
ATOM 1582 C C . ASP A 1 200 ? 17.900 6.297 -18.593 1.00 90.88 200 ASP A C 1
ATOM 1584 O O . ASP A 1 200 ? 18.997 6.117 -18.065 1.00 90.88 200 ASP A O 1
ATOM 1588 N N . TYR A 1 201 ? 17.241 5.300 -19.193 1.00 91.25 201 TYR A N 1
ATOM 1589 C CA . TYR A 1 201 ? 17.804 3.968 -19.416 1.00 91.25 201 TYR A CA 1
ATOM 1590 C C . TYR A 1 201 ? 18.770 3.975 -20.611 1.00 91.25 201 TYR A C 1
ATOM 1592 O O . TYR A 1 201 ? 18.427 4.446 -21.696 1.00 91.25 201 TYR A O 1
ATOM 1600 N N . ASP A 1 202 ? 19.967 3.422 -20.417 1.00 88.94 202 ASP A N 1
ATOM 1601 C CA . ASP A 1 202 ? 21.019 3.314 -21.427 1.00 88.94 202 ASP A CA 1
ATOM 1602 C C . ASP A 1 202 ? 21.546 1.864 -21.512 1.00 88.94 202 ASP A C 1
ATOM 1604 O O . ASP A 1 202 ? 22.375 1.443 -20.688 1.00 88.94 202 ASP A O 1
ATOM 1608 N N . PRO A 1 203 ? 21.158 1.107 -22.558 1.00 85.06 203 PRO A N 1
ATOM 1609 C CA . PRO A 1 203 ? 21.513 -0.304 -22.703 1.00 85.06 203 PRO A CA 1
ATOM 1610 C C . PRO A 1 203 ? 23.023 -0.546 -22.843 1.00 85.06 203 PRO A C 1
ATOM 1612 O O . PRO A 1 203 ? 23.481 -1.674 -22.670 1.00 85.06 203 PRO A O 1
ATOM 1615 N N . THR A 1 204 ? 23.820 0.486 -23.148 1.00 83.94 204 THR A N 1
ATOM 1616 C CA . THR A 1 204 ? 25.281 0.356 -23.249 1.00 83.94 204 THR A CA 1
ATOM 1617 C C . THR A 1 204 ? 25.952 0.285 -21.878 1.00 83.94 204 THR A C 1
ATOM 1619 O O . THR A 1 204 ? 26.964 -0.399 -21.710 1.00 83.94 204 THR A O 1
ATOM 1622 N N . THR A 1 205 ? 25.366 0.947 -20.877 1.00 78.31 205 THR A N 1
ATOM 1623 C CA . THR A 1 205 ? 25.873 0.974 -19.497 1.00 78.31 205 THR A CA 1
ATOM 1624 C C . THR A 1 205 ? 25.301 -0.160 -18.647 1.00 78.31 205 THR A C 1
ATOM 1626 O O . THR A 1 205 ? 25.975 -0.656 -17.742 1.00 78.31 205 THR A O 1
ATOM 1629 N N . GLN A 1 206 ? 24.093 -0.615 -18.981 1.00 78.88 206 GLN A N 1
ATOM 1630 C CA . GLN A 1 206 ? 23.314 -1.620 -18.252 1.00 78.88 206 GLN A CA 1
ATOM 1631 C C . GLN A 1 206 ? 23.346 -2.982 -18.957 1.00 78.88 206 GLN A C 1
ATOM 1633 O O . GLN A 1 206 ? 22.323 -3.607 -19.213 1.00 78.88 206 GLN A O 1
ATOM 1638 N N . TYR A 1 207 ? 24.544 -3.453 -19.313 1.00 80.25 207 TYR A N 1
ATOM 1639 C CA . TYR A 1 207 ? 24.710 -4.727 -20.014 1.00 80.25 207 TYR A CA 1
ATOM 1640 C C . TYR A 1 207 ? 24.793 -5.920 -19.049 1.00 80.25 207 TYR A C 1
ATOM 1642 O O . TYR A 1 207 ? 25.707 -6.002 -18.219 1.00 80.25 207 TYR A O 1
ATOM 1650 N N . ASN A 1 208 ? 23.901 -6.902 -19.229 1.00 83.88 208 ASN A N 1
ATOM 1651 C CA . ASN A 1 208 ? 23.862 -8.170 -18.491 1.00 83.88 208 ASN A CA 1
ATOM 1652 C C . ASN A 1 208 ? 23.748 -8.030 -16.957 1.00 83.88 208 ASN A C 1
ATOM 1654 O O . ASN A 1 208 ? 24.191 -8.916 -16.212 1.00 83.88 208 ASN A O 1
ATOM 1658 N N . ASP A 1 209 ? 23.141 -6.936 -16.504 1.00 84.12 209 ASP A N 1
ATOM 1659 C CA . ASP A 1 209 ? 22.665 -6.752 -15.134 1.00 84.12 209 ASP A CA 1
ATOM 1660 C C . ASP A 1 209 ? 21.279 -7.412 -14.937 1.00 84.12 209 ASP A C 1
ATOM 1662 O O . ASP A 1 209 ? 20.791 -8.150 -15.801 1.00 84.12 209 ASP A O 1
ATOM 1666 N N . LEU A 1 210 ? 20.652 -7.221 -13.770 1.00 86.62 210 LEU A N 1
ATOM 1667 C CA . LEU A 1 210 ? 19.312 -7.762 -13.506 1.00 86.62 210 LEU A CA 1
ATOM 1668 C C . LEU A 1 210 ? 18.234 -7.159 -14.416 1.00 86.62 210 LEU A C 1
ATOM 1670 O O . LEU A 1 210 ? 17.345 -7.890 -14.852 1.00 86.62 210 LEU A O 1
ATOM 1674 N N . LEU A 1 211 ? 18.308 -5.859 -14.707 1.00 87.00 211 LEU A N 1
ATOM 1675 C CA . LEU A 1 211 ? 17.292 -5.160 -15.491 1.00 87.00 211 LEU A CA 1
ATOM 1676 C C . LEU A 1 211 ? 17.318 -5.631 -16.950 1.00 87.00 211 LEU A C 1
ATOM 1678 O O . LEU A 1 211 ? 16.281 -6.004 -17.491 1.00 87.00 211 LEU A O 1
ATOM 1682 N N . ASP A 1 212 ? 18.500 -5.724 -17.554 1.00 88.88 212 ASP A N 1
ATOM 1683 C CA . ASP A 1 212 ? 18.691 -6.261 -18.903 1.00 88.88 212 ASP A CA 1
ATOM 1684 C C . ASP A 1 212 ? 18.210 -7.714 -19.027 1.00 88.88 212 ASP A C 1
ATOM 1686 O O . ASP A 1 212 ? 17.545 -8.081 -19.996 1.00 88.88 212 ASP A O 1
ATOM 1690 N N . ARG A 1 213 ? 18.477 -8.557 -18.023 1.00 90.50 213 ARG A N 1
ATOM 1691 C CA . ARG A 1 213 ? 17.988 -9.948 -18.018 1.00 90.50 213 ARG A CA 1
ATOM 1692 C C . ARG A 1 213 ? 16.466 -10.030 -17.988 1.00 90.50 213 ARG A C 1
ATOM 1694 O O . ARG A 1 213 ? 15.898 -10.852 -18.703 1.00 90.50 213 ARG A O 1
ATOM 1701 N N . VAL A 1 214 ? 15.813 -9.185 -17.191 1.00 92.88 214 VAL A N 1
ATOM 1702 C CA . VAL A 1 214 ? 14.346 -9.097 -17.153 1.00 92.88 214 VAL A CA 1
ATOM 1703 C C . VAL A 1 214 ? 13.809 -8.649 -18.513 1.00 92.88 214 VAL A C 1
ATOM 1705 O O . VAL A 1 214 ? 12.889 -9.272 -19.040 1.00 92.88 214 VAL A O 1
ATOM 1708 N N . LEU A 1 215 ? 14.425 -7.638 -19.133 1.00 92.50 215 LEU A N 1
ATOM 1709 C CA . LEU A 1 215 ? 14.014 -7.135 -20.447 1.00 92.50 215 LEU A CA 1
ATOM 1710 C C . LEU A 1 215 ? 14.171 -8.184 -21.556 1.00 92.50 215 LEU A C 1
ATOM 1712 O O . LEU A 1 215 ? 13.287 -8.304 -22.405 1.00 92.50 215 LEU A O 1
ATOM 1716 N N . ARG A 1 216 ? 15.238 -8.992 -21.523 1.00 93.75 216 ARG A N 1
ATOM 1717 C CA . ARG A 1 216 ? 15.460 -10.094 -22.478 1.00 93.75 216 ARG A CA 1
ATOM 1718 C C . ARG A 1 216 ? 14.440 -11.228 -22.373 1.00 93.75 216 ARG A C 1
ATOM 1720 O O . ARG A 1 216 ? 14.274 -11.974 -23.333 1.00 93.75 216 ARG A O 1
ATOM 1727 N N . HIS A 1 217 ? 13.747 -11.351 -21.244 1.00 96.19 217 HIS A N 1
ATOM 1728 C CA . HIS A 1 217 ? 12.712 -12.364 -21.023 1.00 96.19 217 HIS A CA 1
ATOM 1729 C C . HIS A 1 217 ? 11.312 -11.760 -20.828 1.00 96.19 217 HIS A C 1
ATOM 1731 O O . HIS A 1 217 ? 10.407 -12.446 -20.350 1.00 96.19 217 HIS A O 1
ATOM 1737 N N . ARG A 1 218 ? 11.103 -10.497 -21.228 1.00 95.81 218 ARG A N 1
ATOM 1738 C CA . ARG A 1 218 ? 9.835 -9.777 -21.020 1.00 95.81 218 ARG A CA 1
ATOM 1739 C C . ARG A 1 218 ? 8.621 -10.495 -21.616 1.00 95.81 218 ARG A C 1
ATOM 1741 O O . ARG A 1 218 ? 7.569 -10.506 -20.993 1.00 95.81 218 ARG A O 1
ATOM 1748 N N . ASP A 1 219 ? 8.773 -11.149 -22.767 1.00 97.62 219 ASP A N 1
ATOM 1749 C CA . ASP A 1 219 ? 7.662 -11.834 -23.441 1.00 97.62 219 ASP A CA 1
ATOM 1750 C C . ASP A 1 219 ? 7.217 -13.082 -22.658 1.00 97.62 219 ASP A C 1
ATOM 1752 O O . ASP A 1 219 ? 6.027 -13.391 -22.575 1.00 97.62 219 ASP A O 1
ATOM 1756 N N . ALA A 1 220 ? 8.160 -13.768 -22.002 1.00 97.44 220 ALA A N 1
ATOM 1757 C CA . ALA A 1 220 ? 7.846 -14.859 -21.084 1.00 97.44 220 ALA A CA 1
ATOM 1758 C C . ALA A 1 220 ? 7.125 -14.331 -19.835 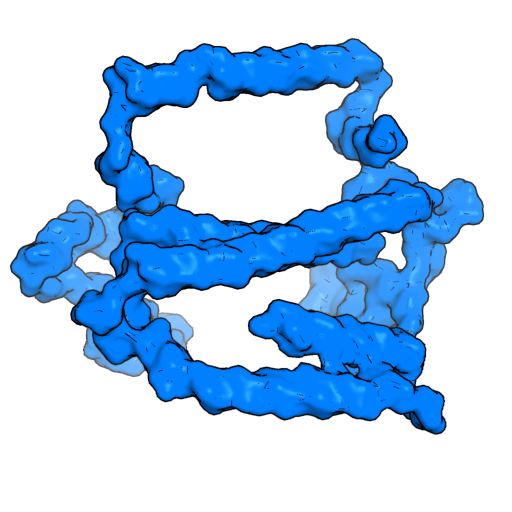1.00 97.44 220 ALA A C 1
ATOM 1760 O O . ALA A 1 220 ? 6.110 -14.892 -19.439 1.00 97.44 220 ALA A O 1
ATOM 1761 N N . ILE A 1 221 ? 7.592 -13.227 -19.248 1.00 96.81 221 ILE A N 1
ATOM 1762 C CA . ILE A 1 221 ? 6.954 -12.618 -18.070 1.00 96.81 221 ILE A CA 1
ATOM 1763 C C . ILE A 1 221 ? 5.515 -12.189 -18.394 1.00 96.81 221 ILE A C 1
ATOM 1765 O O . ILE A 1 221 ? 4.586 -12.567 -17.683 1.00 96.81 221 ILE A O 1
ATOM 1769 N N . ILE A 1 222 ? 5.316 -11.466 -19.501 1.00 96.50 222 ILE A N 1
ATOM 1770 C CA . ILE A 1 222 ? 4.001 -10.965 -19.924 1.00 96.50 222 ILE A CA 1
ATOM 1771 C C . ILE A 1 222 ? 3.052 -12.121 -20.262 1.00 96.50 222 ILE A C 1
ATOM 1773 O O . ILE A 1 222 ? 1.889 -12.089 -19.871 1.00 96.50 222 ILE A O 1
ATOM 1777 N N . SER A 1 223 ? 3.521 -13.168 -20.949 1.00 96.75 223 SER A N 1
ATOM 1778 C CA . SER A 1 223 ? 2.673 -14.325 -21.276 1.00 96.75 223 SER A CA 1
ATOM 1779 C C . SER A 1 223 ? 2.242 -15.124 -20.043 1.00 96.75 223 SER A C 1
ATOM 1781 O O . SER A 1 223 ? 1.090 -15.555 -19.982 1.00 96.75 223 SER A O 1
ATOM 1783 N N . HIS A 1 224 ? 3.111 -15.276 -19.039 1.00 97.88 224 HIS A N 1
ATOM 1784 C CA . HIS A 1 224 ? 2.741 -15.923 -17.776 1.00 97.88 224 HIS A CA 1
ATOM 1785 C C . HIS A 1 224 ? 1.762 -15.069 -16.968 1.00 97.88 224 HIS A C 1
ATOM 1787 O O . HIS A 1 224 ? 0.809 -15.609 -16.409 1.00 97.88 224 HIS A O 1
ATOM 1793 N N . LEU A 1 225 ? 1.949 -13.746 -16.945 1.00 95.38 225 LEU A N 1
ATOM 1794 C CA . LEU A 1 225 ? 1.004 -12.836 -16.301 1.00 95.38 225 LEU A CA 1
ATOM 1795 C C . LEU A 1 225 ? -0.365 -12.864 -17.002 1.00 95.38 225 LEU A C 1
ATOM 1797 O O . LEU A 1 225 ? -1.388 -12.956 -16.327 1.00 95.38 225 LEU A O 1
ATOM 1801 N N . ASN A 1 226 ? -0.378 -12.903 -18.341 1.00 95.81 226 ASN A N 1
ATOM 1802 C CA . ASN A 1 226 ? -1.586 -13.082 -19.151 1.00 95.81 226 ASN A CA 1
ATOM 1803 C C . ASN A 1 226 ? -2.325 -14.374 -18.812 1.00 95.81 226 ASN A C 1
ATOM 1805 O O . ASN A 1 226 ? -3.523 -14.363 -18.536 1.00 95.81 226 ASN A O 1
ATOM 1809 N N . TRP A 1 227 ? -1.600 -15.489 -18.764 1.00 96.50 227 TRP A N 1
ATOM 1810 C CA . TRP A 1 227 ? -2.176 -16.751 -18.323 1.00 96.50 227 TRP A CA 1
ATOM 1811 C C . TRP A 1 227 ? -2.768 -16.646 -16.908 1.00 96.50 227 TRP A C 1
ATOM 1813 O O . TRP A 1 227 ? -3.894 -17.092 -16.691 1.00 96.50 227 TRP A O 1
ATOM 1823 N N . ALA A 1 228 ? -2.055 -16.020 -15.966 1.00 94.75 228 ALA A N 1
ATOM 1824 C CA . ALA A 1 228 ? -2.481 -15.919 -14.575 1.00 94.75 228 ALA A CA 1
ATOM 1825 C C . ALA A 1 228 ? -3.784 -15.122 -14.408 1.00 94.75 228 ALA A C 1
ATOM 1827 O O . ALA A 1 228 ? -4.690 -15.591 -13.717 1.00 94.75 228 ALA A O 1
ATOM 1828 N N . TYR A 1 229 ? -3.927 -13.951 -15.044 1.00 92.94 229 TYR A N 1
ATOM 1829 C CA . TYR A 1 229 ? -5.173 -13.189 -14.914 1.00 92.94 229 TYR A CA 1
ATOM 1830 C C . TYR A 1 229 ? -6.335 -13.795 -15.710 1.00 92.94 229 TYR A C 1
ATOM 1832 O O . TYR A 1 229 ? -7.473 -13.688 -15.261 1.00 92.94 229 TYR A O 1
ATOM 1840 N N . ILE A 1 230 ? -6.088 -14.487 -16.833 1.00 93.50 230 ILE A N 1
ATOM 1841 C CA . ILE A 1 230 ? -7.132 -15.263 -17.528 1.00 93.50 230 ILE A CA 1
ATOM 1842 C C . ILE A 1 230 ? -7.619 -16.398 -16.625 1.00 93.50 230 ILE A C 1
ATOM 1844 O O . ILE A 1 230 ? -8.823 -16.583 -16.451 1.00 93.50 230 ILE A O 1
ATOM 1848 N N . PHE A 1 231 ? -6.686 -17.135 -16.018 1.00 93.88 231 PHE A N 1
ATOM 1849 C CA . PHE A 1 231 ? -6.997 -18.191 -15.063 1.00 93.88 231 PHE A CA 1
ATOM 1850 C C . PHE A 1 231 ? -7.832 -17.644 -13.904 1.00 93.88 231 PHE A C 1
ATOM 1852 O O . PHE A 1 231 ? -8.931 -18.138 -13.664 1.00 93.88 231 PHE A O 1
ATOM 1859 N N . LEU A 1 232 ? -7.368 -16.587 -13.235 1.00 92.25 232 LEU A N 1
ATOM 1860 C CA . LEU A 1 232 ? -8.105 -15.971 -12.133 1.00 92.25 232 LEU A CA 1
ATOM 1861 C C . LEU A 1 232 ? -9.495 -15.496 -12.572 1.00 92.25 232 LEU A C 1
ATOM 1863 O O . LEU A 1 232 ? -10.457 -15.758 -11.860 1.00 92.25 232 LEU A O 1
ATOM 1867 N N . GLY A 1 233 ? -9.616 -14.876 -13.751 1.00 89.50 233 GLY A N 1
ATOM 1868 C CA . GLY A 1 233 ? -10.892 -14.413 -14.296 1.00 89.50 233 GLY A CA 1
ATOM 1869 C C . GLY A 1 233 ? -11.910 -15.539 -14.488 1.00 89.50 233 GLY A C 1
ATOM 1870 O O . GLY A 1 233 ? -13.063 -15.388 -14.105 1.00 89.50 233 GLY A O 1
ATOM 1871 N N . PHE A 1 234 ? -11.505 -16.700 -15.005 1.00 89.94 234 PHE A N 1
ATOM 1872 C CA . PHE A 1 234 ? -12.427 -17.836 -15.126 1.00 89.94 234 PHE A CA 1
ATOM 1873 C C . PHE A 1 234 ? -12.803 -18.468 -13.777 1.00 89.94 234 PHE A C 1
ATOM 1875 O O . PHE A 1 234 ? -13.889 -19.025 -13.663 1.00 89.94 234 PHE A O 1
ATOM 1882 N N . HIS A 1 235 ? -11.939 -18.378 -12.761 1.00 88.12 235 HIS A N 1
ATOM 1883 C CA . HIS A 1 235 ? -12.117 -19.102 -11.495 1.00 88.12 235 HIS A CA 1
ATOM 1884 C C . HIS A 1 235 ? -12.675 -18.249 -10.343 1.00 88.12 235 HIS A C 1
ATOM 1886 O O . HIS A 1 235 ? -13.047 -18.809 -9.317 1.00 88.12 235 HIS A O 1
ATOM 1892 N N . CYS A 1 236 ? -12.746 -16.918 -10.470 1.00 83.69 236 CYS A N 1
ATOM 1893 C CA . CYS A 1 236 ? -13.268 -16.041 -9.410 1.00 83.69 236 CYS A CA 1
ATOM 1894 C C . CYS A 1 236 ? -14.738 -15.621 -9.590 1.00 83.69 236 CYS A C 1
ATOM 1896 O O . CYS A 1 236 ? -15.344 -15.142 -8.633 1.00 83.69 236 CYS A O 1
ATOM 1898 N N . PHE A 1 237 ? -15.316 -15.813 -10.782 1.00 77.56 237 PHE A N 1
ATOM 1899 C CA . PHE A 1 237 ? -16.719 -15.486 -11.086 1.00 77.56 237 PHE A CA 1
ATOM 1900 C C . PHE A 1 237 ? -17.655 -16.708 -11.120 1.00 77.56 237 PHE A C 1
ATOM 1902 O O . PHE A 1 237 ? -18.840 -16.553 -11.413 1.00 77.56 237 PHE A O 1
ATOM 1909 N N . ASP A 1 238 ? -17.154 -17.908 -10.815 1.00 68.62 238 ASP A N 1
ATOM 1910 C CA . ASP A 1 238 ? -17.979 -19.114 -10.700 1.00 68.62 238 ASP A CA 1
ATOM 1911 C C . ASP A 1 238 ? -18.600 -19.204 -9.294 1.00 68.62 238 ASP A C 1
ATOM 1913 O O . ASP A 1 238 ? -17.903 -19.114 -8.283 1.00 68.62 238 ASP A O 1
ATOM 1917 N N . THR A 1 239 ? -19.926 -19.333 -9.218 1.00 65.69 239 THR A N 1
ATOM 1918 C CA . THR A 1 239 ? -20.709 -19.246 -7.970 1.00 65.69 239 THR A CA 1
ATOM 1919 C C . THR A 1 239 ? -21.286 -20.588 -7.516 1.00 65.69 239 THR A C 1
ATOM 1921 O O . THR A 1 239 ? -22.072 -20.635 -6.571 1.00 65.69 239 THR A O 1
ATOM 1924 N N . ALA A 1 240 ? -20.918 -21.695 -8.166 1.00 63.91 240 ALA A N 1
ATOM 1925 C CA . ALA A 1 240 ? -21.616 -22.966 -7.981 1.00 63.91 240 ALA A CA 1
ATOM 1926 C C . ALA A 1 240 ? -21.199 -23.784 -6.737 1.00 63.91 240 ALA A C 1
ATOM 1928 O O . ALA A 1 240 ? -21.941 -24.687 -6.345 1.00 63.91 240 ALA A O 1
ATOM 1929 N N . ILE A 1 241 ? -20.038 -23.523 -6.115 1.00 74.94 241 ILE A N 1
ATOM 1930 C CA . ILE A 1 241 ? -19.456 -24.409 -5.083 1.00 74.94 241 ILE A CA 1
ATOM 1931 C C . ILE A 1 241 ? -19.072 -23.638 -3.815 1.00 74.94 241 ILE A C 1
ATOM 1933 O O . ILE A 1 241 ? -18.480 -22.561 -3.868 1.00 74.94 241 ILE A O 1
ATOM 1937 N N . GLN A 1 242 ? -19.355 -24.234 -2.652 1.00 81.31 242 GLN A N 1
ATOM 1938 C CA . GLN A 1 242 ? -18.895 -23.725 -1.363 1.00 81.31 242 GLN A CA 1
ATOM 1939 C C . GLN A 1 242 ? -17.375 -23.915 -1.223 1.00 81.31 242 GLN A C 1
ATOM 1941 O O . GLN A 1 242 ? -16.889 -25.029 -1.031 1.00 81.31 242 GLN A O 1
ATOM 1946 N N . LEU A 1 243 ? -16.626 -22.817 -1.291 1.00 85.38 243 LEU A N 1
ATOM 1947 C CA . LEU A 1 243 ? -15.171 -22.789 -1.124 1.00 85.38 243 LEU A CA 1
ATOM 1948 C C . LEU A 1 243 ? -14.822 -22.106 0.197 1.00 85.38 243 LEU A C 1
ATOM 1950 O O . LEU A 1 243 ? -15.352 -21.044 0.498 1.00 85.38 243 LEU A O 1
ATOM 1954 N N . GLN A 1 244 ? -13.968 -22.714 1.017 1.00 90.31 244 GLN A N 1
ATOM 1955 C CA . GLN A 1 244 ? -13.569 -22.150 2.311 1.00 90.31 244 GLN A CA 1
ATOM 1956 C C . GLN A 1 244 ? -12.132 -21.613 2.242 1.00 90.31 244 GLN A C 1
ATOM 1958 O O . GLN A 1 244 ? -11.251 -22.308 1.726 1.00 90.31 244 GLN A O 1
ATOM 1963 N N . PRO A 1 245 ? -11.841 -20.420 2.794 1.00 91.75 245 PRO A N 1
ATOM 1964 C CA . PRO A 1 245 ? -10.495 -19.858 2.834 1.00 91.75 245 PRO A CA 1
ATOM 1965 C C . PRO A 1 245 ? -9.678 -20.470 3.986 1.00 91.75 245 PRO A C 1
ATOM 1967 O O . PRO A 1 245 ? -9.277 -19.776 4.920 1.00 91.75 245 PRO A O 1
ATOM 1970 N N . ILE A 1 246 ? -9.409 -21.780 3.912 1.00 93.12 246 ILE A N 1
ATOM 1971 C CA . ILE A 1 246 ? -8.780 -22.573 4.989 1.00 93.12 246 ILE A CA 1
ATOM 1972 C C . ILE A 1 246 ? -7.444 -21.963 5.438 1.00 93.12 246 ILE A C 1
ATOM 1974 O O . ILE A 1 246 ? -7.155 -21.917 6.631 1.00 93.12 246 ILE A O 1
ATOM 1978 N N . PHE A 1 247 ? -6.641 -21.436 4.509 1.00 94.31 247 PHE A N 1
ATOM 1979 C CA . PHE A 1 247 ? -5.374 -20.788 4.855 1.00 94.31 247 PHE A CA 1
ATOM 1980 C C . PHE A 1 247 ? -5.566 -19.493 5.652 1.00 94.31 247 PHE A C 1
ATOM 1982 O O . PHE A 1 247 ? -4.826 -19.250 6.601 1.00 94.31 247 PHE A O 1
ATOM 1989 N N . ALA A 1 248 ? -6.568 -18.679 5.318 1.00 91.38 248 ALA A N 1
ATOM 1990 C CA . ALA A 1 248 ? -6.846 -17.453 6.060 1.00 91.38 248 ALA A CA 1
ATOM 1991 C C . ALA A 1 248 ? -7.423 -17.763 7.451 1.00 91.38 248 ALA A C 1
ATOM 1993 O O . ALA A 1 248 ? -7.011 -17.152 8.433 1.00 91.38 248 ALA A O 1
ATOM 1994 N N . GLN A 1 249 ? -8.297 -18.771 7.548 1.00 92.06 249 GLN A N 1
ATOM 1995 C CA . GLN A 1 249 ? -8.807 -19.288 8.824 1.00 92.06 249 GLN A CA 1
ATOM 1996 C C . GLN A 1 249 ? -7.678 -19.868 9.691 1.00 92.06 249 GLN A C 1
ATOM 1998 O O . GLN A 1 249 ? -7.644 -19.663 10.902 1.00 92.06 249 GLN A O 1
ATOM 2003 N N . TRP A 1 250 ? -6.706 -20.553 9.084 1.00 93.06 250 TRP A N 1
ATOM 2004 C CA . TRP A 1 250 ? -5.520 -21.039 9.785 1.00 93.06 250 TRP A CA 1
ATOM 2005 C C . TRP A 1 250 ? -4.678 -19.888 10.353 1.00 93.06 250 TRP A C 1
ATOM 2007 O O . TRP A 1 250 ? -4.318 -19.938 11.526 1.00 93.06 250 TRP A O 1
ATOM 2017 N N . ILE A 1 251 ? -4.432 -18.825 9.577 1.00 91.50 251 ILE A N 1
ATOM 2018 C CA . ILE A 1 251 ? -3.731 -17.621 10.064 1.00 91.50 251 ILE A CA 1
ATOM 2019 C C . ILE A 1 251 ? -4.514 -16.910 11.180 1.00 91.50 251 ILE A C 1
ATOM 2021 O O . ILE A 1 251 ? -3.927 -16.462 12.162 1.00 91.50 251 ILE A O 1
ATOM 2025 N N . GLN A 1 252 ? -5.841 -16.823 11.065 1.00 90.06 252 GLN A N 1
ATOM 2026 C CA . GLN A 1 252 ? -6.697 -16.298 12.132 1.00 90.06 252 GLN A CA 1
ATOM 2027 C C . GLN A 1 252 ? -6.484 -17.075 13.442 1.00 90.06 252 GLN A C 1
ATOM 2029 O O . GLN A 1 252 ? -6.143 -16.490 14.473 1.00 90.06 252 GLN A O 1
ATOM 2034 N N . ASN A 1 253 ? -6.532 -18.407 13.370 1.00 89.38 253 ASN A N 1
ATOM 2035 C CA . ASN A 1 253 ? -6.323 -19.275 14.526 1.00 89.38 253 ASN A CA 1
ATOM 2036 C C . ASN A 1 253 ? -4.913 -19.156 15.125 1.00 89.38 253 ASN A C 1
ATOM 2038 O O . ASN A 1 253 ? -4.778 -19.137 16.349 1.00 89.38 253 ASN A O 1
ATOM 2042 N N . THR A 1 254 ? -3.856 -19.047 14.310 1.00 89.19 254 THR A N 1
ATOM 2043 C CA . THR A 1 254 ? -2.491 -18.875 14.843 1.00 89.19 254 THR A CA 1
ATOM 2044 C C . THR A 1 254 ? -2.337 -17.548 15.581 1.00 89.19 254 THR A C 1
ATOM 2046 O O . THR A 1 254 ? -1.723 -17.509 16.646 1.00 89.19 254 THR A O 1
ATOM 2049 N N . HIS A 1 255 ? -2.933 -16.465 15.076 1.00 88.44 255 HIS A N 1
ATOM 2050 C CA . HIS A 1 255 ? -2.903 -15.162 15.742 1.00 88.44 255 HIS A CA 1
ATOM 2051 C C . HIS A 1 255 ? -3.747 -15.133 17.018 1.00 88.44 255 HIS A C 1
ATOM 2053 O O . HIS A 1 255 ? -3.346 -14.513 18.004 1.00 88.44 255 HIS A O 1
ATOM 2059 N N . ALA A 1 256 ? -4.897 -15.805 17.025 1.00 85.69 256 ALA A N 1
ATOM 2060 C CA . ALA A 1 256 ? -5.752 -15.860 18.202 1.00 85.69 256 ALA A CA 1
ATOM 2061 C C . ALA A 1 256 ? -5.166 -16.712 19.334 1.00 85.69 256 ALA A C 1
ATOM 2063 O O . ALA A 1 256 ? -5.316 -16.348 20.497 1.00 85.69 256 ALA A O 1
ATOM 2064 N N . LEU A 1 257 ? -4.448 -17.788 18.998 1.00 88.00 257 LEU A N 1
ATOM 2065 C CA . LEU A 1 257 ? -3.771 -18.661 19.963 1.00 88.00 257 LEU A CA 1
ATOM 2066 C C . LEU A 1 257 ? -2.353 -18.191 20.330 1.00 88.00 257 LEU A C 1
ATOM 2068 O O . LEU A 1 257 ? -1.692 -18.825 21.147 1.00 88.00 257 LEU A O 1
ATOM 2072 N N . SER A 1 258 ? -1.867 -17.099 19.735 1.00 88.31 258 SER A N 1
ATOM 2073 C CA . SER A 1 258 ? -0.512 -16.588 19.976 1.00 88.31 258 SER A CA 1
ATOM 2074 C C . SER A 1 258 ? -0.238 -16.155 21.430 1.00 88.31 258 SER A C 1
ATOM 2076 O O . SER A 1 258 ? 0.832 -16.506 21.948 1.00 88.31 258 SER A O 1
ATOM 2078 N N . PRO A 1 259 ? -1.148 -15.430 22.122 1.00 88.06 259 PRO A N 1
ATOM 2079 C CA . PRO A 1 259 ? -0.919 -14.974 23.496 1.00 88.06 259 PRO A CA 1
ATOM 2080 C C . PRO A 1 259 ? -0.671 -16.141 24.456 1.00 88.06 259 PRO A C 1
ATOM 2082 O O . PRO A 1 259 ? -1.465 -17.074 24.533 1.00 88.06 259 PRO A O 1
ATOM 2085 N N . GLY A 1 260 ? 0.444 -16.103 25.187 1.00 85.31 260 GLY A N 1
ATOM 2086 C CA . GLY A 1 260 ? 0.821 -17.159 26.135 1.00 85.31 260 GLY A CA 1
ATOM 2087 C C . GLY A 1 260 ? 1.414 -18.433 25.511 1.00 85.31 260 GLY A C 1
ATOM 2088 O O . GLY A 1 260 ? 1.953 -19.251 26.252 1.00 85.31 260 GLY A O 1
ATOM 2089 N N . ALA A 1 261 ? 1.381 -18.590 24.182 1.00 89.19 261 ALA A N 1
ATOM 2090 C CA . ALA A 1 261 ? 2.023 -19.695 23.466 1.00 89.19 261 ALA A CA 1
ATOM 2091 C C . ALA A 1 261 ? 3.239 -19.202 22.667 1.00 89.19 261 ALA A C 1
ATOM 2093 O O . ALA A 1 261 ? 4.363 -19.205 23.168 1.00 89.19 261 ALA A O 1
ATOM 2094 N N . THR A 1 262 ? 3.029 -18.732 21.434 1.00 89.69 262 THR A N 1
ATOM 2095 C CA . THR A 1 262 ? 4.102 -18.192 20.581 1.00 89.69 262 THR A CA 1
ATOM 2096 C C . THR A 1 262 ? 4.518 -16.773 20.971 1.00 89.69 262 THR A C 1
ATOM 2098 O O . THR A 1 262 ? 5.598 -16.331 20.588 1.00 89.69 262 THR A O 1
ATOM 2101 N N . ALA A 1 263 ? 3.698 -16.069 21.759 1.00 88.50 263 ALA A N 1
ATOM 2102 C CA . ALA A 1 263 ? 4.005 -14.770 22.351 1.00 88.50 263 ALA A CA 1
ATOM 2103 C C . ALA A 1 263 ? 3.775 -14.796 23.881 1.00 88.50 263 ALA A C 1
ATOM 2105 O O . ALA A 1 263 ? 2.742 -14.317 24.358 1.00 88.50 263 ALA A O 1
ATOM 2106 N N . PRO A 1 264 ? 4.727 -15.333 24.677 1.00 86.88 264 PRO A N 1
ATOM 2107 C CA . PRO A 1 264 ? 4.546 -15.550 26.120 1.00 86.88 264 PRO A CA 1
ATOM 2108 C C . PRO A 1 264 ? 4.292 -14.276 26.935 1.00 86.88 264 PRO A C 1
ATOM 2110 O O . PRO A 1 264 ? 3.605 -14.315 27.949 1.00 86.88 264 PRO A O 1
ATOM 2113 N N . SER A 1 265 ? 4.835 -13.139 26.492 1.00 88.94 265 SER A N 1
ATOM 2114 C CA . SER A 1 265 ? 4.734 -11.855 27.202 1.00 88.94 265 SER A CA 1
ATOM 2115 C C . SER A 1 265 ? 3.498 -11.029 26.827 1.00 88.94 265 SER A C 1
ATOM 2117 O O . SER A 1 265 ? 3.346 -9.913 27.321 1.00 88.94 265 SER A O 1
ATOM 2119 N N . VAL A 1 266 ? 2.645 -11.523 25.924 1.00 84.19 266 VAL A N 1
ATOM 2120 C CA . VAL A 1 266 ? 1.476 -10.792 25.417 1.00 84.19 266 VAL A CA 1
ATOM 2121 C C . VAL A 1 266 ? 0.202 -11.410 25.986 1.00 84.19 266 VAL A C 1
ATOM 2123 O O . VAL A 1 266 ? 0.043 -12.626 25.993 1.00 84.19 266 VAL A O 1
ATOM 2126 N N . THR A 1 267 ? -0.714 -10.564 26.462 1.00 81.81 267 THR A N 1
ATOM 2127 C CA . THR A 1 267 ? -1.955 -10.979 27.140 1.00 81.81 267 THR A CA 1
ATOM 2128 C C . THR A 1 267 ? -3.180 -11.032 26.228 1.00 81.81 267 THR A C 1
ATOM 2130 O O . THR A 1 267 ? -4.194 -11.607 26.607 1.00 81.81 267 THR A O 1
ATOM 2133 N N . THR A 1 268 ? -3.117 -10.423 25.041 1.00 79.38 268 THR A N 1
ATOM 2134 C CA . THR A 1 268 ? -4.231 -10.335 24.083 1.00 79.38 268 THR A CA 1
ATOM 2135 C C . THR A 1 268 ? -3.735 -10.534 22.653 1.00 79.38 268 THR A C 1
ATOM 2137 O O . THR A 1 268 ? -2.552 -10.362 22.364 1.00 79.38 268 THR A O 1
ATOM 2140 N N . ASN A 1 269 ? -4.622 -10.958 21.756 1.00 80.00 269 ASN A N 1
ATOM 2141 C CA . ASN A 1 269 ? -4.276 -11.199 20.355 1.00 80.00 269 ASN A CA 1
ATOM 2142 C C . ASN A 1 269 ? -3.948 -9.891 19.603 1.00 80.00 269 ASN A C 1
ATOM 2144 O O . ASN A 1 269 ? -4.189 -8.788 20.087 1.00 80.00 269 ASN A O 1
ATOM 2148 N N . THR A 1 270 ? -3.388 -10.011 18.394 1.00 83.06 270 THR A N 1
ATOM 2149 C CA . THR A 1 270 ? -2.974 -8.855 17.571 1.00 83.06 270 THR A CA 1
ATOM 2150 C C . THR A 1 270 ? -4.139 -7.925 17.211 1.00 83.06 270 THR A C 1
ATOM 2152 O O . THR A 1 270 ? -3.967 -6.714 17.111 1.00 83.06 270 THR A O 1
ATOM 2155 N N . SER A 1 271 ? -5.333 -8.481 17.012 1.00 84.44 271 SER A N 1
ATOM 2156 C CA . SER A 1 271 ? -6.579 -7.738 16.838 1.00 84.44 271 SER A CA 1
ATOM 2157 C C . SER A 1 271 ? -7.752 -8.625 17.241 1.00 84.44 271 SER A C 1
ATOM 2159 O O . SER A 1 271 ? -7.765 -9.822 16.947 1.00 84.44 271 SER A O 1
ATOM 2161 N N . LEU A 1 272 ? -8.791 -8.009 17.808 1.00 82.69 272 LEU A N 1
ATOM 2162 C CA . LEU A 1 272 ? -10.072 -8.659 18.114 1.00 82.69 272 LEU A CA 1
ATOM 2163 C C . LEU A 1 272 ? -10.735 -9.275 16.869 1.00 82.69 272 LEU A C 1
ATOM 2165 O O . LEU A 1 272 ? -11.551 -10.185 16.990 1.00 82.69 272 LEU A O 1
ATOM 2169 N N . THR A 1 273 ? -10.365 -8.810 15.671 1.00 81.56 273 THR A N 1
ATOM 2170 C CA . THR A 1 273 ? -10.874 -9.345 14.399 1.00 81.56 273 THR A CA 1
ATOM 2171 C C . THR A 1 273 ? -10.299 -10.709 14.023 1.00 81.56 273 THR A C 1
ATOM 2173 O O . THR A 1 273 ? -10.936 -11.423 13.252 1.00 81.56 273 THR A O 1
ATOM 2176 N N . CYS A 1 274 ? -9.143 -11.104 14.575 1.00 72.81 274 CYS A N 1
ATOM 2177 C CA . CYS A 1 274 ? -8.418 -12.312 14.172 1.00 72.81 274 CYS A CA 1
ATOM 2178 C C . CYS A 1 274 ? -9.077 -13.637 14.580 1.00 72.81 274 CYS A C 1
ATOM 2180 O O . CYS A 1 274 ? -8.536 -14.657 14.202 1.00 72.81 274 CYS A O 1
ATOM 2182 N N . GLY A 1 275 ? -10.220 -13.646 15.276 1.00 60.81 275 GLY A N 1
ATOM 2183 C CA . GLY A 1 275 ? -11.042 -14.849 15.473 1.00 60.81 275 GLY A CA 1
ATOM 2184 C C . GLY A 1 275 ? -10.401 -15.960 16.316 1.00 60.81 275 GLY A C 1
ATOM 2185 O O . GLY A 1 275 ? -9.470 -16.626 15.897 1.00 60.81 275 GLY A O 1
ATOM 2186 N N . GLY A 1 276 ? -10.950 -16.200 17.508 1.00 52.69 276 GLY A N 1
ATOM 2187 C CA . GLY A 1 276 ? -10.536 -17.296 18.397 1.00 52.69 276 GLY A CA 1
ATOM 2188 C C . GLY A 1 276 ? -10.773 -16.96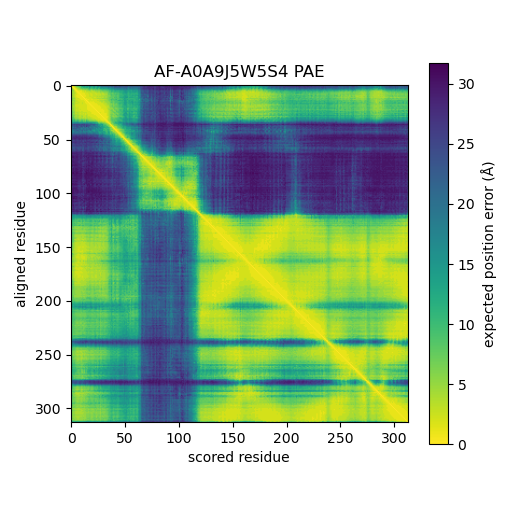0 19.867 1.00 52.69 276 GLY A C 1
ATOM 2189 O O . GLY A 1 276 ? -9.838 -16.898 20.655 1.00 52.69 276 GLY A O 1
ATOM 2190 N N . GLY A 1 277 ? -12.033 -16.672 20.215 1.00 52.72 277 GLY A N 1
ATOM 2191 C CA . GLY A 1 277 ? -12.441 -16.345 21.589 1.00 52.72 277 GLY A CA 1
ATOM 2192 C C . GLY A 1 277 ? -12.365 -14.862 21.976 1.00 52.72 277 GLY A C 1
ATOM 2193 O O . GLY A 1 277 ? -12.489 -14.545 23.151 1.00 52.72 277 GLY A O 1
ATOM 2194 N N . GLY A 1 278 ? -12.164 -13.946 21.021 1.00 59.00 278 GLY A N 1
ATOM 2195 C CA . GLY A 1 278 ? -12.276 -12.509 21.285 1.00 59.00 278 GLY A CA 1
ATOM 2196 C C . GLY A 1 278 ? -13.737 -12.090 21.449 1.00 59.00 278 GLY A C 1
ATOM 2197 O O . GLY A 1 278 ? -14.522 -12.248 20.516 1.00 59.00 278 GLY A O 1
ATOM 2198 N N . ASP A 1 279 ? -14.094 -11.554 22.614 1.00 70.50 279 ASP A N 1
ATOM 2199 C CA . ASP A 1 279 ? -15.438 -11.038 22.869 1.00 70.50 279 ASP A CA 1
ATOM 2200 C C . ASP A 1 279 ? -15.747 -9.798 22.018 1.00 70.50 279 ASP A C 1
ATOM 2202 O O . ASP A 1 279 ? -14.872 -8.997 21.672 1.00 70.50 279 ASP A O 1
ATOM 2206 N N . LEU A 1 280 ? -17.032 -9.623 21.704 1.00 80.88 280 LEU A N 1
ATOM 2207 C CA . LEU A 1 280 ? -17.542 -8.396 21.104 1.00 80.88 280 LEU A CA 1
ATOM 2208 C C . LEU A 1 280 ? -17.262 -7.220 22.045 1.00 80.88 280 LEU A C 1
ATOM 2210 O O . LEU A 1 280 ? -17.696 -7.209 23.196 1.00 80.88 280 LEU A O 1
ATOM 2214 N N . VAL A 1 281 ? -16.588 -6.190 21.534 1.00 85.56 281 VAL A N 1
ATOM 2215 C CA . VAL A 1 281 ? -16.349 -4.958 22.288 1.00 85.56 281 VAL A CA 1
ATOM 2216 C C . VAL A 1 281 ? -17.373 -3.922 21.859 1.00 85.56 281 VAL A C 1
ATOM 2218 O O . VAL A 1 281 ? -17.394 -3.507 20.700 1.00 85.56 281 VAL A O 1
ATOM 2221 N N . ALA A 1 282 ? -18.209 -3.476 22.795 1.00 88.00 282 ALA A N 1
ATOM 2222 C CA . ALA A 1 282 ? -19.186 -2.415 22.575 1.00 88.00 282 ALA A CA 1
ATOM 2223 C C . ALA A 1 282 ? -18.845 -1.159 23.387 1.00 88.00 282 ALA A C 1
ATOM 2225 O O . ALA A 1 282 ? -18.441 -1.236 24.544 1.00 88.00 282 ALA A O 1
ATOM 2226 N N . VAL A 1 283 ? -19.047 0.017 22.789 1.00 88.69 283 VAL A N 1
ATOM 2227 C CA . VAL A 1 283 ? -18.880 1.322 23.442 1.00 88.69 283 VAL A CA 1
ATOM 2228 C C . VAL A 1 283 ? -20.104 2.178 23.133 1.00 88.69 283 VAL A C 1
ATOM 2230 O O . VAL A 1 283 ? -20.432 2.409 21.971 1.00 88.69 283 VAL A O 1
ATOM 2233 N N . GLY A 1 284 ? -20.802 2.651 24.169 1.00 86.75 284 GLY A N 1
ATOM 2234 C CA . GLY A 1 284 ? -21.976 3.520 24.002 1.00 86.75 284 GLY A CA 1
ATOM 2235 C C . GLY A 1 284 ? -23.115 2.879 23.197 1.00 86.75 284 GLY A C 1
ATOM 2236 O O . GLY A 1 284 ? -23.724 3.547 22.367 1.00 86.75 284 GLY A O 1
ATOM 2237 N N . GLY A 1 285 ? -23.354 1.575 23.385 1.00 89.31 285 GLY A N 1
ATOM 2238 C CA . GLY A 1 285 ? -24.403 0.825 22.680 1.00 89.31 285 GLY A CA 1
ATOM 2239 C C . GLY A 1 285 ? -24.090 0.487 21.216 1.00 89.31 285 GLY A C 1
ATOM 2240 O O . GLY A 1 285 ? -24.939 -0.073 20.531 1.00 89.31 285 GLY A O 1
ATOM 2241 N N . LYS A 1 286 ? -22.885 0.804 20.729 1.00 91.12 286 LYS A N 1
ATOM 2242 C CA . LYS A 1 286 ? -22.412 0.459 19.382 1.00 91.12 286 LYS A CA 1
ATOM 2243 C C . LYS A 1 286 ? -21.291 -0.565 19.453 1.00 91.12 286 LYS A C 1
ATOM 2245 O O . LYS A 1 286 ? -20.457 -0.498 20.354 1.00 91.12 286 LYS A O 1
ATOM 2250 N N . VAL A 1 287 ? -21.229 -1.462 18.474 1.00 89.94 287 VAL A N 1
ATOM 2251 C CA . VAL A 1 287 ? -20.120 -2.413 18.354 1.00 89.94 287 VAL A CA 1
ATOM 2252 C C . VAL A 1 287 ? -18.883 -1.678 17.844 1.00 89.94 287 VAL A C 1
ATOM 2254 O O . VAL A 1 287 ? -18.945 -1.022 16.805 1.00 89.94 287 VAL A O 1
ATOM 2257 N N . ALA A 1 288 ? -17.788 -1.750 18.594 1.00 87.12 288 ALA A N 1
ATOM 2258 C CA . ALA A 1 288 ? -16.499 -1.164 18.250 1.00 87.12 288 ALA A CA 1
ATOM 2259 C C . ALA A 1 288 ? -15.655 -2.140 17.415 1.00 87.12 288 ALA A C 1
ATOM 2261 O O . ALA A 1 288 ? -15.183 -1.770 16.345 1.00 87.12 288 ALA A O 1
ATOM 2262 N N . LEU A 1 289 ? -15.500 -3.384 17.878 1.00 87.12 289 LEU A N 1
ATOM 2263 C CA . LEU A 1 289 ? -14.875 -4.484 17.137 1.00 87.12 289 LEU A CA 1
ATOM 2264 C C . LEU A 1 289 ? -15.549 -5.817 17.485 1.00 87.12 289 LEU A C 1
ATOM 2266 O O . LEU A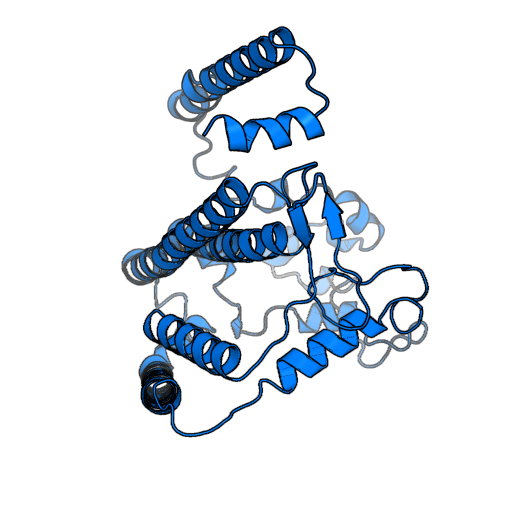 1 289 ? -16.029 -6.004 18.604 1.00 87.12 289 LEU A O 1
ATOM 2270 N N . LEU A 1 290 ? -15.534 -6.741 16.524 1.00 87.38 290 LEU A N 1
ATOM 2271 C CA . LEU A 1 290 ? -15.972 -8.128 16.672 1.00 87.38 290 LEU A CA 1
ATOM 2272 C C . LEU A 1 290 ? -15.100 -9.059 15.800 1.00 87.38 290 LEU A C 1
ATOM 2274 O O . LEU A 1 290 ? -14.493 -8.572 14.838 1.00 87.38 290 LEU A O 1
ATOM 2278 N N . PRO A 1 291 ? -15.030 -10.368 16.102 1.00 88.44 291 PRO A N 1
ATOM 2279 C CA . PRO A 1 291 ? -14.385 -11.356 15.235 1.00 88.44 291 PRO A CA 1
ATOM 2280 C C . PRO A 1 291 ? -15.024 -11.420 13.845 1.00 88.44 291 PRO A C 1
ATOM 2282 O O . PRO A 1 291 ? -16.239 -11.570 13.745 1.00 88.44 291 PRO A O 1
ATOM 2285 N N . ILE A 1 292 ? -14.222 -11.348 12.779 1.00 89.81 292 ILE A N 1
ATOM 2286 C CA . ILE A 1 292 ? -14.727 -11.391 11.397 1.00 89.81 292 ILE A CA 1
ATOM 2287 C C . ILE A 1 292 ? -14.581 -12.825 10.869 1.00 89.81 292 ILE A C 1
ATOM 2289 O O . ILE A 1 292 ? -13.454 -13.241 10.577 1.00 89.81 292 ILE A O 1
ATOM 2293 N N . PRO A 1 293 ? -15.676 -13.606 10.774 1.00 89.50 293 PRO A N 1
ATOM 2294 C CA . PRO A 1 293 ? -15.615 -14.938 10.190 1.00 89.50 293 PRO A CA 1
ATOM 2295 C C . PRO A 1 293 ? -15.329 -14.831 8.692 1.00 89.50 293 PRO A C 1
ATOM 2297 O O . PRO A 1 293 ? -15.845 -13.937 8.028 1.00 89.50 293 PRO A O 1
ATOM 2300 N N . LEU A 1 294 ? -14.522 -15.755 8.174 1.00 91.00 294 LEU A N 1
ATOM 2301 C CA . LEU A 1 294 ? -14.203 -15.840 6.752 1.00 91.00 294 LEU A CA 1
ATOM 2302 C C . LEU A 1 294 ? -14.920 -17.039 6.141 1.00 91.00 294 LEU A C 1
ATOM 2304 O O . LEU A 1 294 ? -14.693 -18.171 6.572 1.00 91.00 294 LEU A O 1
ATOM 2308 N N . GLY A 1 295 ? -15.764 -16.789 5.147 1.00 90.81 295 GLY A N 1
ATOM 2309 C CA . GLY A 1 295 ? -16.534 -17.805 4.437 1.00 90.81 295 GLY A CA 1
ATOM 2310 C C . GLY A 1 295 ? -16.267 -17.824 2.934 1.00 90.81 295 GLY A C 1
ATOM 2311 O O . GLY A 1 295 ? -15.246 -17.340 2.442 1.00 90.81 295 GLY A O 1
ATOM 2312 N N . THR A 1 296 ? -17.207 -18.408 2.193 1.00 90.50 296 THR A N 1
ATOM 2313 C CA . THR A 1 296 ? -17.121 -18.528 0.731 1.00 90.50 296 THR A CA 1
ATOM 2314 C C . THR A 1 296 ? -17.189 -17.189 0.020 1.00 90.50 296 THR A C 1
ATOM 2316 O O . THR A 1 296 ? -16.419 -16.965 -0.911 1.00 90.50 296 THR A O 1
ATOM 2319 N N . ASP A 1 297 ? -18.030 -16.274 0.493 1.00 90.25 297 ASP A N 1
ATOM 2320 C CA . ASP A 1 297 ? -18.145 -14.946 -0.109 1.00 90.25 297 ASP A CA 1
ATOM 2321 C C . ASP A 1 297 ? -16.826 -14.174 0.011 1.00 90.25 297 ASP A C 1
ATOM 2323 O O . ASP A 1 297 ? -16.360 -13.585 -0.965 1.00 90.25 297 ASP A O 1
ATOM 2327 N N . ASP A 1 298 ? -16.161 -14.256 1.169 1.00 91.62 298 ASP A N 1
ATOM 2328 C CA . ASP A 1 298 ? -14.835 -13.670 1.361 1.00 91.62 298 ASP A CA 1
ATOM 2329 C C . ASP A 1 298 ? -13.819 -14.311 0.414 1.00 91.62 298 ASP A C 1
ATOM 2331 O O . ASP A 1 298 ? -13.083 -13.602 -0.271 1.00 91.62 298 ASP A O 1
ATOM 2335 N N . PHE A 1 299 ? -13.802 -15.647 0.323 1.00 91.94 299 PHE A N 1
ATOM 2336 C CA . PHE A 1 299 ? -12.912 -16.364 -0.591 1.00 91.94 299 PHE A CA 1
ATOM 2337 C C . PHE A 1 299 ? -13.052 -15.853 -2.032 1.00 91.94 299 PHE A C 1
ATOM 2339 O O . PHE A 1 299 ? -12.039 -15.544 -2.667 1.00 91.94 299 PHE A O 1
ATOM 2346 N N . LEU A 1 300 ? -14.283 -15.710 -2.529 1.00 91.44 300 LEU A N 1
ATOM 2347 C CA . LEU A 1 300 ? -14.554 -15.211 -3.878 1.00 91.44 300 LEU A CA 1
ATOM 2348 C C . LEU A 1 300 ? -14.107 -13.753 -4.042 1.00 91.44 300 LEU A C 1
ATOM 2350 O O . LEU A 1 300 ? -13.382 -13.433 -4.985 1.00 91.44 300 LEU A O 1
ATOM 2354 N N . VAL A 1 301 ? -14.449 -12.873 -3.097 1.00 92.62 301 VAL A N 1
ATOM 2355 C CA . VAL A 1 301 ? -14.064 -11.452 -3.147 1.00 92.62 301 VAL A CA 1
ATOM 2356 C C . VAL A 1 301 ? -12.543 -11.275 -3.122 1.00 92.62 301 VAL A C 1
ATOM 2358 O O . VAL A 1 301 ? -12.010 -10.463 -3.880 1.00 92.62 301 VAL A O 1
ATOM 2361 N N . TYR A 1 302 ? -11.808 -12.058 -2.329 1.00 93.88 302 TYR A N 1
ATOM 2362 C CA . TYR A 1 302 ? -10.342 -12.023 -2.335 1.00 93.88 302 TYR A CA 1
ATOM 2363 C C . TYR A 1 302 ? -9.743 -12.511 -3.662 1.00 93.88 302 TYR A C 1
ATOM 2365 O O . TYR A 1 302 ? -8.735 -11.954 -4.102 1.00 93.88 302 TYR A O 1
ATOM 2373 N N . HIS A 1 303 ? -10.366 -13.478 -4.343 1.00 93.31 303 HIS A N 1
ATOM 2374 C CA . HIS A 1 303 ? -9.948 -13.880 -5.692 1.00 93.31 303 HIS A CA 1
ATOM 2375 C C . HIS A 1 303 ? -10.271 -12.810 -6.743 1.00 93.31 303 HIS A C 1
ATOM 2377 O O . HIS A 1 303 ? -9.472 -12.600 -7.655 1.00 93.31 303 HIS A O 1
ATOM 2383 N N . ILE A 1 304 ? -11.373 -12.068 -6.593 1.00 94.12 304 ILE A N 1
ATOM 2384 C CA . ILE A 1 304 ? -11.678 -10.896 -7.430 1.00 94.12 304 ILE A CA 1
ATOM 2385 C C . ILE A 1 304 ? -10.647 -9.780 -7.191 1.00 94.12 304 ILE A C 1
ATOM 2387 O O . ILE A 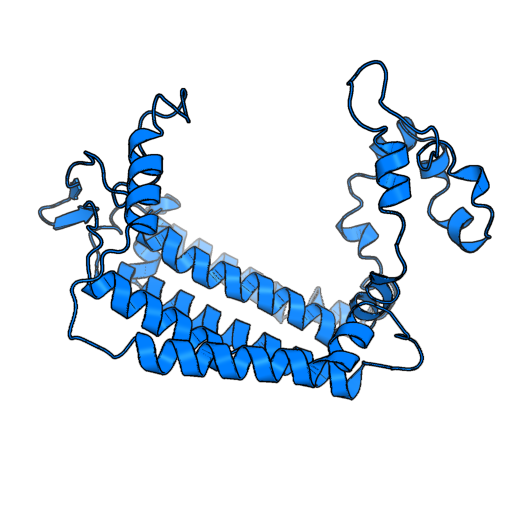1 304 ? -10.142 -9.188 -8.148 1.00 94.12 304 ILE A O 1
ATOM 2391 N N . HIS A 1 305 ? -10.262 -9.513 -5.939 1.00 95.62 305 HIS A N 1
ATOM 2392 C CA . HIS A 1 305 ? -9.176 -8.576 -5.638 1.00 95.62 305 HIS A CA 1
ATOM 2393 C C . HIS A 1 305 ? -7.862 -9.025 -6.283 1.00 95.62 305 HIS A C 1
ATOM 2395 O O . HIS A 1 305 ? -7.219 -8.230 -6.962 1.00 95.62 305 HIS A O 1
ATOM 2401 N N . ALA A 1 306 ? -7.489 -10.302 -6.147 1.00 95.38 306 ALA A N 1
ATOM 2402 C CA . ALA A 1 306 ? -6.300 -10.840 -6.799 1.00 95.38 306 ALA A CA 1
ATOM 2403 C C . ALA A 1 306 ? -6.369 -10.673 -8.324 1.00 95.38 306 ALA A C 1
ATOM 2405 O O . ALA A 1 306 ? -5.413 -10.178 -8.911 1.00 95.38 306 ALA A O 1
ATOM 2406 N N . PHE A 1 307 ? -7.496 -11.011 -8.956 1.00 95.81 307 PHE A N 1
ATOM 2407 C CA . PHE A 1 307 ? -7.715 -10.822 -10.390 1.00 95.81 307 PHE A CA 1
ATOM 2408 C C . PHE A 1 307 ? -7.512 -9.361 -10.811 1.00 95.81 307 PHE A C 1
ATOM 2410 O O . PHE A 1 307 ? -6.662 -9.075 -11.649 1.00 95.81 307 PHE A O 1
ATOM 2417 N N . THR A 1 308 ? -8.236 -8.424 -10.193 1.00 96.06 308 THR A N 1
ATOM 2418 C CA . THR A 1 308 ? -8.154 -6.995 -10.545 1.00 96.06 308 THR A CA 1
ATOM 2419 C C . THR A 1 308 ? -6.754 -6.413 -10.331 1.00 96.06 308 THR A C 1
ATOM 2421 O O . THR A 1 308 ? -6.300 -5.607 -11.143 1.00 96.06 308 THR A O 1
ATOM 2424 N N . ILE A 1 309 ? -6.035 -6.858 -9.295 1.00 95.38 309 ILE A N 1
ATOM 2425 C CA . ILE A 1 309 ? -4.640 -6.474 -9.056 1.00 95.38 309 ILE A CA 1
ATOM 2426 C C . ILE A 1 309 ? -3.733 -7.032 -10.161 1.00 95.38 309 ILE A C 1
ATOM 2428 O O . ILE A 1 309 ? -2.998 -6.257 -10.761 1.00 95.38 309 ILE A O 1
ATOM 2432 N N . HIS A 1 310 ? -3.811 -8.326 -10.493 1.00 95.81 310 HIS A N 1
ATOM 2433 C CA . HIS A 1 310 ? -2.972 -8.932 -11.542 1.00 95.81 310 HIS A CA 1
ATOM 2434 C C . HIS A 1 310 ? -3.252 -8.380 -12.945 1.00 95.81 310 HIS A C 1
ATOM 2436 O O . HIS A 1 310 ? -2.356 -8.403 -13.775 1.00 95.81 310 HIS A O 1
ATOM 2442 N N . VAL A 1 311 ? -4.468 -7.894 -13.215 1.00 95.06 311 VAL A N 1
ATOM 2443 C CA . VAL A 1 311 ? -4.794 -7.179 -14.464 1.00 95.06 311 VAL A CA 1
ATOM 2444 C C . VAL A 1 311 ? -4.208 -5.763 -14.480 1.00 95.06 311 VAL A C 1
ATOM 2446 O O . VAL A 1 311 ? -3.923 -5.227 -15.546 1.00 95.06 311 VAL A O 1
ATOM 2449 N N . THR A 1 312 ? -4.069 -5.131 -13.311 1.00 92.94 312 THR A N 1
ATOM 2450 C CA . THR A 1 312 ? -3.521 -3.770 -13.189 1.00 92.94 312 THR A CA 1
ATOM 2451 C C . THR A 1 312 ? -1.989 -3.745 -13.285 1.00 92.94 312 THR A C 1
ATOM 2453 O O . THR A 1 312 ? -1.436 -2.742 -13.737 1.00 92.94 312 THR A O 1
ATOM 2456 N N . TYR A 1 313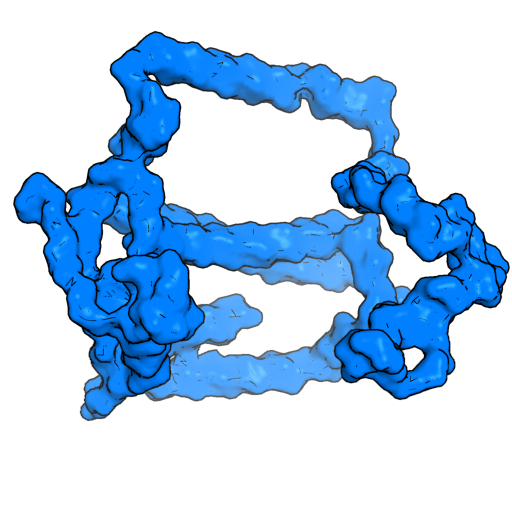 ? -1.321 -4.809 -12.828 1.00 87.25 313 TYR A N 1
ATOM 2457 C CA . TYR A 1 313 ? 0.132 -5.008 -12.934 1.00 87.25 313 TYR A CA 1
ATOM 2458 C C . TYR A 1 313 ? 0.562 -5.392 -14.353 1.00 87.25 313 TYR A C 1
ATOM 2460 O O . TYR A 1 313 ? 1.671 -4.960 -14.744 1.00 87.25 313 TYR A O 1
#

Organism: Solanum commersonii (NCBI:txid4109)

pLDDT: mean 79.81, std 15.72, range [44.38, 97.88]

Solvent-accessible surface area (backbone atoms only — not comparable to full-atom values): 17528 Å² total; per-residue (Å²): 115,74,74,62,52,48,34,53,40,50,69,71,69,57,84,52,71,66,56,54,50,52,51,50,50,51,50,47,53,52,50,41,50,63,69,75,23,77,61,56,47,33,42,68,75,73,47,66,59,88,62,68,70,79,63,42,63,61,74,80,65,46,90,59,58,77,63,49,33,76,78,34,70,48,56,69,59,53,70,62,40,64,80,67,71,50,58,83,62,45,55,86,55,46,36,85,81,79,68,58,34,91,86,77,70,40,66,38,65,32,37,51,49,41,66,64,45,78,56,66,48,63,54,54,52,65,58,45,53,68,72,32,67,38,49,42,48,20,53,51,27,41,54,49,13,50,46,32,36,51,47,22,53,46,48,67,62,49,56,88,41,68,80,42,50,60,35,60,68,53,50,53,49,50,32,53,50,28,41,50,52,12,50,55,29,41,55,46,18,59,52,27,47,52,50,26,60,72,72,71,59,51,72,87,76,40,64,75,15,50,66,41,52,50,61,77,43,40,68,60,55,51,51,52,48,52,50,50,32,53,51,35,55,68,65,35,74,65,82,88,69,94,46,72,43,59,69,60,54,49,53,22,43,53,43,33,55,21,42,62,60,86,35,65,92,38,91,62,47,91,34,53,41,35,38,67,87,49,72,74,41,68,55,96,95,32,69,41,50,46,49,60,85,77,40,41,68,52,42,35,51,54,37,45,52,50,25,57,49,54,67,71,106